Protein AF-A0A8I0B247-F1 (afdb_monomer_lite)

Structure (mmCIF, N/CA/C/O backbone):
data_AF-A0A8I0B247-F1
#
_entry.id   AF-A0A8I0B247-F1
#
loop_
_atom_site.group_PDB
_atom_site.id
_atom_site.type_symbol
_atom_site.label_atom_id
_atom_site.label_alt_id
_atom_site.label_comp_id
_atom_site.label_asym_id
_atom_site.label_entity_id
_atom_site.label_seq_id
_atom_site.pdbx_PDB_ins_code
_atom_site.Cartn_x
_atom_site.Cartn_y
_atom_site.Cartn_z
_atom_site.occupancy
_atom_site.B_iso_or_equiv
_atom_site.auth_seq_id
_atom_site.auth_comp_id
_atom_site.auth_asym_id
_atom_site.auth_atom_id
_atom_site.pdbx_PDB_model_num
ATOM 1 N N . MET A 1 1 ? 0.746 -7.278 60.062 1.00 32.84 1 MET A N 1
ATOM 2 C CA . MET A 1 1 ? 1.894 -7.506 59.166 1.00 32.84 1 MET A CA 1
ATOM 3 C C . MET A 1 1 ? 1.341 -8.094 57.880 1.00 32.84 1 MET A C 1
ATOM 5 O O . MET A 1 1 ? 0.554 -9.025 57.959 1.00 32.84 1 MET A O 1
ATOM 9 N N . HIS A 1 2 ? 1.674 -7.431 56.775 1.00 30.42 2 HIS A N 1
ATOM 10 C CA . HIS A 1 2 ? 1.495 -7.759 55.351 1.00 30.42 2 HIS A CA 1
ATOM 11 C C . HIS A 1 2 ? 2.018 -9.175 54.971 1.00 30.42 2 HIS A C 1
ATOM 13 O O . HIS A 1 2 ? 2.737 -9.753 55.787 1.00 30.42 2 HIS A O 1
ATOM 19 N N . PRO A 1 3 ? 1.850 -9.658 53.722 1.00 54.97 3 PRO A N 1
ATOM 20 C CA . PRO A 1 3 ? 0.628 -10.038 52.993 1.00 54.97 3 PRO A CA 1
ATOM 21 C C . PRO A 1 3 ? 0.910 -11.362 52.209 1.00 54.97 3 PRO A C 1
ATOM 23 O O . PRO A 1 3 ? 1.713 -12.166 52.665 1.00 54.97 3 PRO A O 1
ATOM 26 N N . ASP A 1 4 ? 0.301 -11.554 51.038 1.00 35.09 4 ASP A N 1
ATOM 27 C CA . ASP A 1 4 ? 0.745 -12.440 49.945 1.00 35.09 4 ASP A CA 1
ATOM 28 C C . ASP A 1 4 ? 0.334 -13.919 49.986 1.00 35.09 4 ASP A C 1
ATOM 30 O O . ASP A 1 4 ? 1.014 -14.802 50.503 1.00 35.09 4 ASP A O 1
ATOM 34 N N . SER A 1 5 ? -0.728 -14.210 49.240 1.00 33.69 5 SER A N 1
ATOM 35 C CA . SER A 1 5 ? -0.604 -15.234 48.206 1.00 33.69 5 SER A CA 1
ATOM 36 C C . SER A 1 5 ? -1.223 -14.676 46.933 1.00 33.69 5 SER A C 1
ATOM 38 O O . SER A 1 5 ? -2.444 -14.614 46.803 1.00 33.69 5 SER A O 1
ATOM 40 N N . GLU A 1 6 ? -0.345 -14.197 46.056 1.00 35.06 6 GLU A N 1
ATOM 41 C CA . GLU A 1 6 ? -0.638 -13.790 44.691 1.00 35.06 6 GLU A CA 1
ATOM 42 C C . GLU A 1 6 ? -1.476 -14.868 43.995 1.00 35.06 6 GLU A C 1
ATOM 44 O O . GLU A 1 6 ? -1.012 -15.990 43.764 1.00 35.06 6 GLU A O 1
ATOM 49 N N . ASP A 1 7 ? -2.703 -14.497 43.626 1.00 34.81 7 ASP A N 1
ATOM 50 C CA . ASP A 1 7 ? -3.387 -15.078 42.480 1.00 34.81 7 ASP A CA 1
ATOM 51 C C . ASP A 1 7 ? -2.501 -14.817 41.260 1.00 34.81 7 ASP A C 1
ATOM 53 O O . ASP A 1 7 ? -2.598 -13.801 40.569 1.00 34.81 7 ASP A O 1
ATOM 57 N N . THR A 1 8 ? -1.585 -15.746 41.009 1.00 34.75 8 THR A N 1
ATOM 58 C CA . THR A 1 8 ? -0.928 -15.878 39.717 1.00 34.75 8 THR A CA 1
ATOM 59 C C . THR A 1 8 ? -2.000 -16.345 38.747 1.00 34.75 8 THR A C 1
ATOM 61 O O . THR A 1 8 ? -2.195 -17.535 38.506 1.00 34.75 8 THR A O 1
ATOM 64 N N . ALA A 1 9 ? -2.751 -15.371 38.231 1.00 37.56 9 ALA A N 1
ATOM 65 C CA . ALA A 1 9 ? -3.636 -15.546 37.102 1.00 37.56 9 ALA A CA 1
ATOM 66 C C . ALA A 1 9 ? -2.811 -16.184 35.985 1.00 37.56 9 ALA A C 1
ATOM 68 O O . ALA A 1 9 ? -1.965 -15.545 35.356 1.00 37.56 9 ALA A O 1
ATOM 69 N N . VAL A 1 10 ? -3.029 -17.480 35.777 1.00 38.94 10 VAL A N 1
ATOM 70 C CA . VAL A 1 10 ? -2.572 -18.187 34.591 1.00 38.94 10 VAL A CA 1
ATOM 71 C C . VAL A 1 10 ? -3.259 -17.488 33.427 1.00 38.94 10 VAL A C 1
ATOM 73 O O . VAL A 1 10 ? -4.424 -17.750 33.137 1.00 38.94 10 VAL A O 1
ATOM 76 N N . LEU A 1 11 ? -2.571 -16.529 32.806 1.00 45.19 11 LEU A N 1
ATOM 77 C CA . LEU A 1 11 ? -3.042 -15.915 31.575 1.00 45.19 11 LEU A CA 1
ATOM 78 C C . LEU A 1 11 ? -3.225 -17.057 30.567 1.00 45.19 11 LEU A C 1
ATOM 80 O O . LEU A 1 11 ? -2.254 -17.763 30.278 1.00 45.19 11 LEU A O 1
ATOM 84 N N . PRO A 1 12 ? -4.444 -17.291 30.050 1.00 52.69 12 PRO A N 1
ATOM 85 C CA . PRO A 1 12 ? -4.663 -18.365 29.100 1.00 52.69 12 PRO A CA 1
ATOM 86 C C . PRO A 1 12 ? -3.814 -18.065 27.864 1.00 52.69 12 PRO A C 1
ATOM 88 O O . PRO A 1 12 ? -3.940 -16.989 27.280 1.00 52.69 12 PRO A O 1
ATOM 91 N N . GLU A 1 13 ? -2.950 -19.000 27.455 1.00 62.00 13 GLU A N 1
ATOM 92 C CA . GLU A 1 13 ? -2.013 -18.844 26.325 1.00 62.00 13 GLU A CA 1
ATOM 93 C C . GLU A 1 13 ? -2.694 -18.343 25.030 1.00 62.00 13 GLU A C 1
ATOM 95 O O . GLU A 1 13 ? -2.051 -17.734 24.174 1.00 62.00 13 GLU A O 1
ATOM 100 N N . GLY A 1 14 ? -4.014 -18.538 24.906 1.00 81.69 14 GLY A N 1
ATOM 101 C CA . GLY A 1 14 ? -4.851 -17.985 23.841 1.00 81.69 14 GLY A CA 1
ATOM 102 C C . GLY A 1 14 ? -5.024 -16.462 23.877 1.00 81.69 14 GLY A C 1
ATOM 103 O O . GLY A 1 14 ? -4.859 -15.830 22.837 1.00 81.69 14 GLY A O 1
ATOM 104 N N . ARG A 1 15 ? -5.279 -15.850 25.044 1.00 90.19 15 ARG A N 1
ATOM 105 C CA . ARG A 1 15 ? -5.554 -14.402 25.169 1.00 90.19 15 ARG A CA 1
ATOM 106 C C . ARG A 1 15 ? -4.348 -13.567 24.761 1.00 90.19 15 ARG A C 1
ATOM 108 O O . ARG A 1 15 ? -4.456 -12.688 23.917 1.00 90.19 15 ARG A O 1
ATOM 115 N N . ALA A 1 16 ? -3.184 -13.862 25.339 1.00 88.06 16 ALA A N 1
ATOM 116 C CA . ALA A 1 16 ? -1.962 -13.110 25.052 1.00 88.06 16 ALA A CA 1
ATOM 117 C C . ALA A 1 16 ? -1.569 -13.210 23.567 1.00 88.06 16 ALA A C 1
ATOM 119 O O . ALA A 1 16 ? -1.092 -12.246 22.964 1.00 88.06 16 ALA A O 1
ATOM 120 N N . LYS A 1 17 ? -1.799 -14.378 22.955 1.00 90.94 17 LYS A N 1
ATOM 121 C CA . LYS A 1 17 ? -1.584 -14.591 21.523 1.00 90.94 17 LYS A CA 1
ATOM 122 C C . LYS A 1 17 ? -2.585 -13.803 20.675 1.00 90.94 17 LYS A C 1
ATOM 124 O O . LYS A 1 17 ? -2.167 -13.180 19.703 1.00 90.94 17 LYS A O 1
ATOM 129 N N . GLU A 1 18 ? -3.865 -13.824 21.032 1.00 92.94 18 GLU A N 1
ATOM 130 C CA . GLU A 1 18 ? -4.933 -13.103 20.333 1.00 92.94 18 GLU A CA 1
ATOM 131 C C . GLU A 1 18 ? -4.714 -11.586 20.392 1.00 92.94 18 GLU A C 1
ATOM 133 O O . GLU A 1 18 ? -4.624 -10.953 19.342 1.00 92.94 18 GLU A O 1
ATOM 138 N N . LEU A 1 19 ? -4.471 -11.026 21.583 1.00 93.69 19 LEU A N 1
ATOM 139 C CA . LEU A 1 19 ? -4.132 -9.612 21.776 1.00 93.69 19 LEU A CA 1
ATOM 140 C C . LEU A 1 19 ? -2.916 -9.199 20.936 1.00 93.69 19 LEU A C 1
ATOM 142 O O . LEU A 1 19 ? -2.924 -8.163 20.268 1.00 93.69 19 LEU A O 1
ATOM 146 N N . LYS A 1 20 ? -1.863 -10.025 20.910 1.00 92.31 20 LYS A N 1
ATOM 147 C CA . LYS A 1 20 ? -0.681 -9.768 20.076 1.00 92.31 20 LYS A CA 1
ATOM 148 C C . LYS A 1 20 ? -1.016 -9.760 18.583 1.00 92.31 20 LYS A C 1
ATOM 150 O O . LYS A 1 20 ? -0.536 -8.884 17.864 1.00 92.31 20 LYS A O 1
ATOM 155 N N . LEU A 1 21 ? -1.807 -10.721 18.104 1.00 92.25 21 LEU A N 1
ATOM 156 C CA . LEU A 1 21 ? -2.227 -10.789 16.700 1.00 92.25 21 LEU A CA 1
ATOM 157 C C . LEU A 1 21 ? -3.113 -9.603 16.320 1.00 92.25 21 LEU A C 1
ATOM 159 O O . LEU A 1 21 ? -2.894 -9.008 15.265 1.00 92.25 21 LEU A O 1
ATOM 163 N N . PHE A 1 22 ? -4.049 -9.228 17.189 1.00 92.88 22 PHE A N 1
ATOM 164 C CA . PHE A 1 22 ? -4.880 -8.039 17.042 1.00 92.88 22 PHE A CA 1
ATOM 165 C C . PHE A 1 22 ? -4.029 -6.772 16.962 1.00 92.88 22 PHE A C 1
ATOM 167 O O . PHE A 1 22 ? -4.137 -6.019 16.001 1.00 92.88 22 PHE A O 1
ATOM 174 N N . THR A 1 23 ? -3.088 -6.598 17.891 1.00 92.56 23 THR A N 1
ATOM 175 C CA . THR A 1 23 ? -2.196 -5.429 17.940 1.00 92.56 23 THR A CA 1
ATOM 176 C C . THR A 1 23 ? -1.366 -5.305 16.662 1.00 92.56 23 THR A C 1
ATOM 178 O O . THR A 1 23 ? -1.214 -4.217 16.107 1.00 92.56 23 THR A O 1
ATOM 181 N N . VAL A 1 24 ? -0.810 -6.418 16.171 1.00 92.81 24 VAL A N 1
ATOM 182 C CA . VAL A 1 24 ? -0.043 -6.443 14.916 1.00 92.81 24 VAL A CA 1
ATOM 183 C C . VAL A 1 24 ? -0.942 -6.142 13.718 1.00 92.81 24 VAL A C 1
ATOM 185 O O . VAL A 1 24 ? -0.537 -5.371 12.849 1.00 92.81 24 VAL A O 1
ATOM 188 N N . CYS A 1 25 ? -2.143 -6.720 13.678 1.00 93.50 25 CYS A N 1
ATOM 189 C CA . CYS A 1 25 ? -3.122 -6.490 12.619 1.00 93.50 25 CYS A CA 1
ATOM 190 C C . CYS A 1 25 ? -3.539 -5.017 12.565 1.00 93.50 25 CYS A C 1
ATOM 192 O O . CYS A 1 25 ? -3.376 -4.391 11.523 1.00 93.50 25 CYS A O 1
ATOM 194 N N . LEU A 1 26 ? -3.950 -4.430 13.690 1.00 92.94 26 LEU A N 1
ATOM 195 C CA . LEU A 1 26 ? -4.377 -3.035 13.771 1.00 92.94 26 LEU A CA 1
ATOM 196 C C . LEU A 1 26 ? -3.245 -2.069 13.402 1.00 92.94 26 LEU A C 1
ATOM 198 O O . LEU A 1 26 ? -3.427 -1.186 12.568 1.00 92.94 26 LEU A O 1
ATOM 202 N N . LYS A 1 27 ? -2.027 -2.286 13.919 1.00 92.88 27 LYS A N 1
ATOM 203 C CA . LYS A 1 27 ? -0.851 -1.485 13.530 1.00 92.88 27 LYS A CA 1
ATOM 204 C C . LYS A 1 27 ? -0.546 -1.587 12.035 1.00 92.88 27 LYS A C 1
ATOM 206 O O . LYS A 1 27 ? -0.155 -0.590 11.429 1.00 92.88 27 LYS A O 1
ATOM 211 N N . LYS A 1 28 ? -0.679 -2.780 11.444 1.00 93.19 28 LYS A N 1
ATOM 212 C CA . LYS A 1 28 ? -0.485 -2.992 10.002 1.00 93.19 28 LYS A CA 1
ATOM 213 C C . LYS A 1 28 ? -1.578 -2.289 9.199 1.00 93.19 28 LYS A C 1
ATOM 215 O O . LYS A 1 28 ? -1.250 -1.626 8.222 1.00 93.19 28 LYS A O 1
ATOM 220 N N . PHE A 1 29 ? -2.831 -2.414 9.624 1.00 92.25 29 PHE A N 1
ATOM 221 C CA . PHE A 1 29 ? -3.974 -1.753 9.010 1.00 92.25 29 PHE A CA 1
ATOM 222 C C . PHE A 1 29 ? -3.781 -0.234 8.979 1.00 92.25 29 PHE A C 1
ATOM 224 O O . PHE A 1 29 ? -3.797 0.346 7.898 1.00 92.25 29 PHE A O 1
ATOM 231 N N . ILE A 1 30 ? -3.503 0.387 10.131 1.00 92.56 30 ILE A N 1
ATOM 232 C CA . ILE A 1 30 ? -3.331 1.842 10.241 1.00 92.56 30 ILE A CA 1
ATOM 233 C C . ILE A 1 30 ? -2.234 2.333 9.296 1.00 92.56 30 ILE A C 1
ATOM 235 O O . ILE A 1 30 ? -2.443 3.279 8.542 1.00 92.56 30 ILE A O 1
ATOM 239 N N . ARG A 1 31 ? -1.086 1.641 9.271 1.00 92.00 31 ARG A N 1
ATOM 240 C CA . ARG A 1 31 ? 0.010 1.952 8.342 1.00 92.00 31 ARG A CA 1
ATOM 241 C C . ARG A 1 31 ? -0.433 1.879 6.890 1.00 92.00 31 ARG A C 1
ATOM 243 O O . ARG A 1 31 ? -0.185 2.807 6.133 1.00 92.00 31 ARG A O 1
ATOM 250 N N . LYS A 1 32 ? -1.096 0.784 6.515 1.00 90.75 32 LYS A N 1
ATOM 251 C CA . LYS A 1 32 ? -1.543 0.551 5.143 1.00 90.75 32 LYS A CA 1
ATOM 252 C C . LYS A 1 32 ? -2.564 1.579 4.688 1.00 90.75 32 LYS A C 1
ATOM 254 O O . LYS A 1 32 ? -2.417 2.106 3.596 1.00 90.75 32 LYS A O 1
ATOM 259 N N . VAL A 1 33 ? -3.558 1.894 5.511 1.00 89.00 33 VAL A N 1
ATOM 260 C CA . VAL A 1 33 ? -4.539 2.926 5.170 1.00 89.00 33 VAL A CA 1
ATOM 261 C C . VAL A 1 33 ? -3.893 4.293 5.082 1.00 89.00 33 VAL A C 1
ATOM 263 O O . VAL A 1 33 ? -4.140 5.002 4.114 1.00 89.00 33 VAL A O 1
ATOM 266 N N . PHE A 1 34 ? -3.025 4.650 6.024 1.00 89.12 34 PHE A N 1
ATOM 267 C CA . PHE A 1 34 ? -2.339 5.932 5.965 1.00 89.12 34 PHE A CA 1
ATOM 268 C C . PHE A 1 34 ? -1.494 6.065 4.686 1.00 89.12 34 PHE A C 1
ATOM 270 O O . PHE A 1 34 ? -1.639 7.028 3.932 1.00 89.12 34 PHE A O 1
ATOM 277 N N . GLU A 1 35 ? -0.661 5.068 4.380 1.00 86.38 35 GLU A N 1
ATOM 278 C CA . GLU A 1 35 ? 0.161 5.059 3.164 1.00 86.38 35 GLU A CA 1
ATOM 279 C C . GLU A 1 35 ? -0.701 5.052 1.896 1.00 86.38 35 GLU A C 1
ATOM 281 O O . GLU A 1 35 ? -0.422 5.794 0.959 1.00 86.38 35 GLU A O 1
ATOM 286 N N . HIS A 1 36 ? -1.765 4.250 1.858 1.00 82.81 36 HIS A N 1
ATOM 287 C CA . HIS A 1 36 ? -2.575 4.071 0.657 1.00 82.81 36 HIS A CA 1
ATOM 288 C C . HIS A 1 36 ? -3.579 5.202 0.416 1.00 82.81 36 HIS A C 1
ATOM 290 O O . HIS A 1 36 ? -3.863 5.512 -0.738 1.00 82.81 36 HIS A O 1
ATOM 296 N N . MET A 1 37 ? -4.132 5.817 1.462 1.00 78.19 37 MET A N 1
ATOM 297 C CA . MET A 1 37 ? -5.193 6.823 1.343 1.00 78.19 37 MET A CA 1
ATOM 298 C C . MET A 1 37 ? -4.708 8.248 1.553 1.00 78.19 37 MET A C 1
ATOM 300 O O . MET A 1 37 ? -5.250 9.149 0.922 1.00 78.19 37 MET A O 1
ATOM 304 N N . VAL A 1 38 ? -3.708 8.471 2.404 1.00 79.94 38 VAL A N 1
ATOM 305 C CA . VAL A 1 38 ? -3.203 9.821 2.676 1.00 79.94 38 VAL A CA 1
ATOM 306 C C . VAL A 1 38 ? -1.989 10.109 1.805 1.00 79.94 38 VAL A C 1
ATOM 308 O O . VAL A 1 38 ? -2.025 11.012 0.969 1.00 79.94 38 VAL A O 1
ATOM 311 N N . ALA A 1 39 ? -0.929 9.306 1.925 1.00 70.44 39 ALA A N 1
ATOM 312 C CA . ALA A 1 39 ? 0.340 9.582 1.245 1.00 70.44 39 ALA A CA 1
ATOM 313 C C . ALA A 1 39 ? 0.233 9.568 -0.292 1.00 70.44 39 ALA A C 1
ATOM 315 O O . ALA A 1 39 ? 1.037 10.198 -0.985 1.00 70.44 39 ALA A O 1
ATOM 316 N N . THR A 1 40 ? -0.751 8.867 -0.857 1.00 72.25 40 THR A N 1
ATOM 317 C CA . THR A 1 40 ? -0.999 8.849 -2.309 1.00 72.25 40 THR A CA 1
ATOM 318 C C . THR A 1 40 ? -1.839 10.025 -2.802 1.00 72.25 40 THR A C 1
ATOM 320 O O . THR A 1 40 ? -1.695 10.398 -3.965 1.00 72.25 40 THR A O 1
ATOM 323 N N . ARG A 1 41 ? -2.709 10.596 -1.958 1.00 76.62 41 ARG A N 1
ATOM 324 C CA . ARG A 1 41 ? -3.706 11.600 -2.363 1.00 76.62 41 ARG A CA 1
ATOM 325 C C . ARG A 1 41 ? -3.242 13.035 -2.165 1.00 76.62 41 ARG A C 1
ATOM 327 O O . ARG A 1 41 ? -3.696 13.903 -2.902 1.00 76.62 41 ARG A O 1
ATOM 334 N N . PHE A 1 42 ? -2.350 13.265 -1.208 1.00 81.25 42 PHE A N 1
ATOM 335 C CA . PHE A 1 42 ? -1.887 14.600 -0.842 1.00 81.25 42 PHE A CA 1
ATOM 336 C C . PHE A 1 42 ? -0.425 14.805 -1.231 1.00 81.25 42 PHE A C 1
ATOM 338 O O . PHE A 1 42 ? 0.418 13.921 -1.041 1.00 81.25 42 PHE A O 1
ATOM 345 N N . ALA A 1 43 ? -0.119 15.980 -1.780 1.00 82.69 43 ALA A N 1
ATOM 346 C CA . ALA A 1 43 ? 1.242 16.379 -2.113 1.00 82.69 43 ALA A CA 1
ATOM 347 C C . ALA A 1 43 ? 2.004 16.872 -0.876 1.00 82.69 43 ALA A C 1
ATOM 349 O O . ALA A 1 43 ? 3.222 16.698 -0.813 1.00 82.69 43 ALA A O 1
ATOM 350 N N . SER A 1 44 ? 1.296 17.433 0.108 1.00 85.12 44 SER A N 1
ATOM 351 C CA . SER A 1 44 ? 1.864 17.849 1.390 1.00 85.12 44 SER A CA 1
ATOM 352 C C . SER A 1 44 ? 0.898 17.651 2.559 1.00 85.12 44 SER A C 1
ATOM 354 O O . SER A 1 44 ? -0.314 17.536 2.379 1.00 85.12 44 SER A O 1
ATOM 356 N N . TRP A 1 45 ? 1.434 17.629 3.777 1.00 82.06 45 TRP A N 1
ATOM 357 C CA . TRP A 1 45 ? 0.639 17.613 5.007 1.00 82.06 45 TRP A CA 1
ATOM 358 C C . TRP A 1 45 ? -0.284 18.827 5.153 1.00 82.06 45 TRP A C 1
ATOM 360 O O . TRP A 1 45 ? -1.404 18.695 5.641 1.00 82.06 45 TRP A O 1
ATOM 370 N N . GLN A 1 46 ? 0.156 19.994 4.682 1.00 80.75 46 GLN A N 1
ATOM 371 C CA . GLN A 1 46 ? -0.627 21.228 4.687 1.00 80.75 46 GLN A CA 1
ATOM 372 C C . GLN A 1 46 ? -1.926 21.109 3.869 1.00 80.75 46 GLN A C 1
ATOM 374 O O . GLN A 1 46 ? -2.941 21.697 4.238 1.00 80.75 46 GLN A O 1
ATOM 379 N N . GLU A 1 47 ? -1.928 20.330 2.780 1.00 79.31 47 GLU A N 1
ATOM 380 C CA . GLU A 1 47 ? -3.139 20.082 1.981 1.00 79.31 47 GLU A CA 1
ATOM 381 C C . GLU A 1 47 ? -4.186 19.244 2.721 1.00 79.31 47 GLU A C 1
ATOM 383 O O . GLU A 1 47 ? -5.369 19.324 2.396 1.00 79.31 47 GLU A O 1
ATOM 388 N N . MET A 1 48 ? -3.779 18.471 3.731 1.00 75.06 48 MET A N 1
ATOM 389 C CA . MET A 1 48 ? -4.690 17.635 4.515 1.00 75.06 48 MET A CA 1
ATOM 390 C C . MET A 1 48 ? -5.576 18.451 5.479 1.00 75.06 48 MET A C 1
ATOM 392 O O . MET A 1 48 ? -6.385 17.876 6.196 1.00 75.06 48 MET A O 1
ATOM 396 N N . ALA A 1 49 ? -5.469 19.788 5.471 1.00 61.03 49 ALA A N 1
ATOM 397 C CA . ALA A 1 49 ? -6.304 20.712 6.243 1.00 61.03 49 ALA A CA 1
ATOM 398 C C . ALA A 1 49 ? -6.400 20.362 7.742 1.00 61.03 49 ALA A C 1
ATOM 400 O O . ALA A 1 49 ? -7.449 20.543 8.362 1.00 61.03 49 ALA A O 1
ATOM 401 N N . ILE A 1 50 ? -5.296 19.888 8.338 1.00 61.78 50 ILE A N 1
ATOM 402 C CA . ILE A 1 50 ? -5.180 19.804 9.797 1.00 61.78 50 ILE A CA 1
ATOM 403 C C . ILE A 1 50 ? -5.090 21.247 10.312 1.00 61.78 50 ILE A C 1
ATOM 405 O O . ILE A 1 50 ? -4.018 21.846 10.344 1.00 61.78 50 ILE A O 1
ATOM 409 N N . HIS A 1 51 ? -6.232 21.869 10.600 1.00 53.88 51 HIS A N 1
ATOM 410 C CA . HIS A 1 51 ? -6.266 23.228 11.128 1.00 53.88 51 HIS A CA 1
ATOM 411 C C . HIS A 1 51 ? -5.783 23.227 12.586 1.00 53.88 51 HIS A C 1
ATOM 413 O O . HIS A 1 51 ? -6.394 22.593 13.442 1.00 53.88 51 HIS A O 1
ATOM 419 N N . GLU A 1 52 ? -4.710 23.974 12.858 1.00 50.12 52 GLU A N 1
ATOM 420 C CA . GLU A 1 52 ? -3.990 24.051 14.144 1.00 50.12 52 GLU A CA 1
ATOM 421 C C . GLU A 1 52 ? -4.817 24.550 15.347 1.00 50.12 52 GLU A C 1
ATOM 423 O O . GLU A 1 52 ? -4.303 24.559 16.459 1.00 50.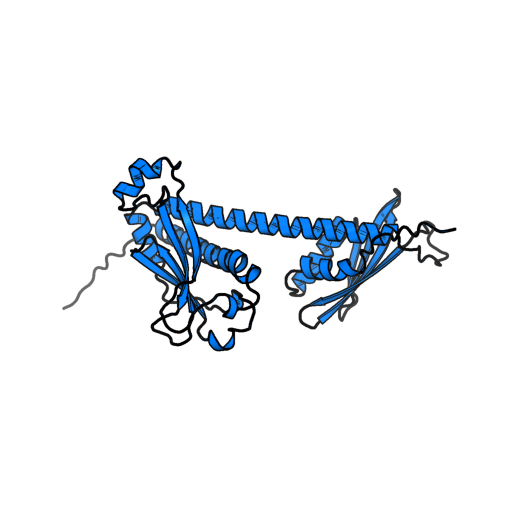12 52 GLU A O 1
ATOM 428 N N . GLN A 1 53 ? -6.071 24.993 15.174 1.00 44.53 53 GLN A N 1
ATOM 429 C CA . GLN A 1 53 ? -6.748 25.798 16.206 1.00 44.53 53 GLN A CA 1
ATOM 430 C C . GLN A 1 53 ? -7.993 25.194 16.869 1.00 44.53 53 GLN A C 1
ATOM 432 O O . GLN A 1 53 ? -8.379 25.715 17.909 1.00 44.53 53 GLN A O 1
ATOM 437 N N . ASP A 1 54 ? -8.574 24.092 16.376 1.00 46.94 54 ASP A N 1
ATOM 438 C CA . ASP A 1 54 ? -9.897 23.640 16.867 1.00 46.94 54 ASP A CA 1
ATOM 439 C C . ASP A 1 54 ? -10.005 22.140 17.221 1.00 46.94 54 ASP A C 1
ATOM 441 O O . ASP A 1 54 ? -11.107 21.607 17.319 1.00 46.94 54 ASP A O 1
ATOM 445 N N . GLY A 1 55 ? -8.890 21.425 17.423 1.00 53.56 55 GLY A N 1
ATOM 446 C CA . GLY A 1 55 ? -8.945 19.989 17.764 1.00 53.56 55 GLY A CA 1
ATOM 447 C C . GLY A 1 55 ? -9.550 19.125 16.647 1.00 53.56 55 GLY A C 1
ATOM 448 O O . GLY A 1 55 ? -10.209 18.122 16.909 1.00 53.56 55 GLY A O 1
ATOM 449 N N . MET A 1 56 ? -9.370 19.547 15.392 1.00 59.78 56 MET A N 1
ATOM 450 C CA . MET A 1 56 ? -10.024 18.937 14.236 1.00 59.78 56 MET A CA 1
ATOM 451 C C . MET A 1 56 ? -9.431 17.568 13.892 1.00 59.78 56 MET A C 1
ATOM 453 O O . MET A 1 56 ? -8.216 17.369 13.870 1.00 59.78 56 MET A O 1
ATOM 457 N N . VAL A 1 57 ? -10.334 16.647 13.571 1.00 67.19 57 VAL A N 1
ATOM 458 C CA . VAL A 1 57 ? -10.076 15.251 13.220 1.00 67.19 57 VAL A CA 1
ATOM 459 C C . VAL A 1 57 ? -10.274 15.104 11.709 1.00 67.19 57 VAL A C 1
ATOM 461 O O . VAL A 1 57 ? -11.352 15.409 11.198 1.00 67.19 57 VAL A O 1
ATOM 464 N N . TYR A 1 58 ? -9.245 14.672 10.973 1.00 75.19 58 TYR A N 1
ATOM 465 C CA . TYR A 1 58 ? -9.373 14.342 9.550 1.00 75.19 58 TYR A CA 1
ATOM 466 C C . TYR A 1 58 ? -9.662 12.843 9.396 1.00 75.19 58 TYR A C 1
ATOM 468 O O . TYR A 1 58 ? -8.738 12.043 9.584 1.00 75.19 58 TYR A O 1
ATOM 476 N N . PRO A 1 59 ? -10.899 12.438 9.046 1.00 78.00 59 PRO A N 1
ATOM 477 C CA . PRO A 1 59 ? -11.230 11.032 8.877 1.00 78.00 59 PRO A CA 1
ATOM 478 C C . PRO A 1 59 ? -10.534 10.482 7.636 1.00 78.00 59 PRO A C 1
ATOM 480 O O . PRO A 1 59 ? -10.726 10.957 6.514 1.00 78.00 59 PRO A O 1
ATOM 483 N N . ILE A 1 60 ? -9.716 9.456 7.841 1.00 82.19 60 ILE A N 1
ATOM 484 C CA . ILE A 1 60 ? -9.003 8.765 6.768 1.00 82.19 60 ILE A CA 1
ATOM 485 C C . ILE A 1 60 ? -9.808 7.552 6.318 1.00 82.19 60 ILE A C 1
ATOM 487 O O . ILE A 1 60 ? -9.863 7.262 5.124 1.00 82.19 60 ILE A O 1
ATOM 491 N N . TYR A 1 61 ? -10.420 6.826 7.255 1.00 83.81 61 TYR A N 1
ATOM 492 C CA . TYR A 1 61 ? -11.137 5.593 6.957 1.00 83.81 61 TYR A CA 1
ATOM 493 C C . TYR A 1 61 ? -12.231 5.306 7.978 1.00 83.81 61 TYR A C 1
ATOM 495 O O . TYR A 1 61 ? -11.974 5.350 9.176 1.00 83.81 61 TYR A O 1
ATOM 503 N N . ASN A 1 62 ? -13.406 4.913 7.486 1.00 82.50 62 ASN A N 1
ATOM 504 C CA . ASN A 1 62 ? -14.545 4.525 8.311 1.00 82.50 62 ASN A CA 1
ATOM 505 C C . ASN A 1 62 ? -14.834 3.037 8.128 1.00 82.50 62 ASN A C 1
ATOM 507 O O . ASN A 1 62 ? -14.946 2.544 7.002 1.00 82.50 62 ASN A O 1
ATOM 511 N N . TYR A 1 63 ? -15.008 2.335 9.240 1.00 79.44 63 TYR A N 1
ATOM 512 C CA . TYR A 1 63 ? -15.513 0.973 9.271 1.00 79.44 63 TYR A CA 1
ATOM 513 C C . TYR A 1 63 ? -17.018 1.004 9.333 1.00 79.44 63 TYR A C 1
ATOM 515 O O . TYR A 1 63 ? -17.596 1.253 10.386 1.00 79.44 63 TYR A O 1
ATOM 523 N N . VAL A 1 64 ? -17.634 0.746 8.189 1.00 77.00 64 VAL A N 1
ATOM 524 C CA . VAL A 1 64 ? -19.079 0.788 8.063 1.00 77.00 64 VAL A CA 1
ATOM 525 C C . VAL A 1 64 ? -19.607 -0.592 7.718 1.00 77.00 64 VAL A C 1
ATOM 527 O O . VAL A 1 64 ? -19.136 -1.225 6.772 1.00 77.00 64 VAL A O 1
ATOM 530 N N . LEU A 1 65 ? -20.591 -1.046 8.484 1.00 72.81 65 LEU A N 1
ATOM 531 C CA . LEU A 1 65 ? -21.353 -2.247 8.174 1.00 72.81 65 LEU A CA 1
ATOM 532 C C . LEU A 1 65 ? -22.549 -1.865 7.304 1.00 72.81 65 LEU A C 1
ATOM 534 O O . LEU A 1 65 ? -23.262 -0.902 7.600 1.00 72.81 65 LEU A O 1
ATOM 538 N N . ASP A 1 66 ? -22.721 -2.602 6.208 1.00 68.12 66 ASP A N 1
ATOM 539 C CA . ASP A 1 66 ? -23.814 -2.385 5.264 1.00 68.12 66 ASP A CA 1
ATOM 540 C C . ASP A 1 66 ? -25.142 -2.858 5.870 1.00 68.12 66 ASP A C 1
ATOM 542 O O . ASP A 1 66 ? -25.187 -3.797 6.670 1.00 68.12 66 ASP A O 1
ATOM 546 N N . ARG A 1 67 ? -26.238 -2.230 5.451 1.00 69.38 67 ARG A N 1
ATOM 547 C CA . ARG A 1 67 ? -27.601 -2.561 5.864 1.00 69.38 67 ARG A CA 1
ATOM 548 C C . ARG A 1 67 ? -27.947 -4.024 5.611 1.00 69.38 67 ARG A C 1
ATOM 550 O O . ARG A 1 67 ? -28.716 -4.607 6.367 1.00 69.38 67 ARG A O 1
ATOM 557 N N . ASP A 1 68 ? -27.406 -4.584 4.534 1.00 76.88 68 ASP A N 1
ATOM 558 C CA . ASP A 1 68 ? -27.679 -5.958 4.117 1.00 76.88 68 ASP A CA 1
ATOM 559 C C . ASP A 1 68 ? -26.979 -7.002 5.009 1.00 76.88 68 ASP A C 1
ATOM 561 O O . ASP A 1 68 ? -27.207 -8.204 4.841 1.00 76.88 68 ASP A O 1
ATOM 565 N N . ASP A 1 69 ? -26.139 -6.579 5.963 1.00 74.31 69 ASP A N 1
ATOM 566 C CA . ASP A 1 69 ? -25.572 -7.482 6.958 1.00 74.31 69 ASP A CA 1
ATOM 567 C C . ASP A 1 69 ? -26.673 -7.967 7.923 1.00 74.31 69 ASP A C 1
ATOM 569 O O . ASP A 1 69 ? -27.276 -7.155 8.630 1.00 74.31 69 ASP A O 1
ATOM 573 N N . PRO A 1 70 ? -26.931 -9.286 8.023 1.00 73.75 70 PRO A N 1
ATOM 574 C CA . PRO A 1 70 ? -27.983 -9.820 8.888 1.00 73.75 70 PRO A CA 1
ATOM 575 C C . PRO A 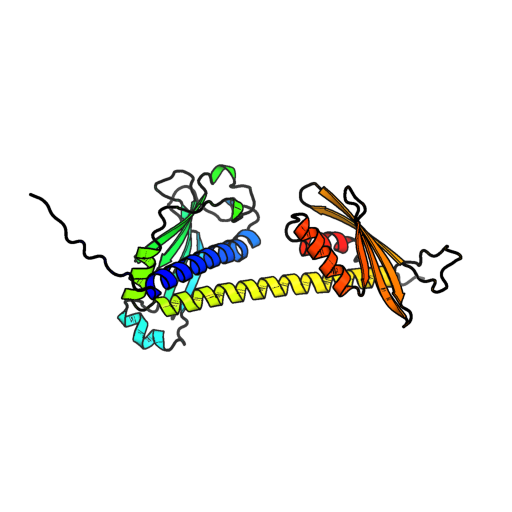1 70 ? -27.838 -9.429 10.366 1.00 73.75 70 PRO A C 1
ATOM 577 O O . PRO A 1 70 ? -28.814 -9.468 11.111 1.00 73.75 70 PRO A O 1
ATOM 580 N N . ARG A 1 71 ? -26.629 -9.060 10.808 1.00 76.75 71 ARG A N 1
ATOM 581 C CA . ARG A 1 71 ? -26.341 -8.635 12.184 1.00 76.75 71 ARG A CA 1
ATOM 582 C C . ARG A 1 71 ? -26.806 -7.202 12.470 1.00 76.75 71 ARG A C 1
ATOM 584 O O . ARG A 1 71 ? -27.036 -6.879 13.635 1.00 76.75 71 ARG A O 1
ATOM 591 N N . CYS A 1 72 ? -27.006 -6.367 11.446 1.00 73.12 72 CYS A N 1
ATOM 592 C CA . CYS A 1 72 ? -27.484 -4.982 11.576 1.00 73.12 72 CYS A CA 1
ATOM 593 C C . CYS A 1 72 ? -28.891 -4.867 12.163 1.00 73.12 72 CYS A C 1
ATOM 595 O O . CYS A 1 72 ? -29.184 -3.878 12.826 1.00 73.12 72 CYS A O 1
ATOM 597 N N . GLU A 1 73 ? -29.747 -5.873 11.981 1.00 71.44 73 GLU A N 1
ATOM 598 C CA . GLU A 1 73 ? -31.121 -5.831 12.499 1.00 71.44 73 GLU A CA 1
ATOM 599 C C . GLU A 1 73 ? -31.287 -6.506 13.868 1.00 71.44 73 GLU A C 1
ATOM 601 O O . GLU A 1 73 ? -32.256 -6.217 14.568 1.00 71.44 73 GLU A O 1
ATOM 606 N N . SER A 1 74 ? -30.374 -7.401 14.265 1.00 74.44 74 SER A N 1
ATOM 607 C CA . SER A 1 74 ? -30.565 -8.244 15.456 1.00 74.44 74 SER A CA 1
ATOM 608 C C . SER A 1 74 ? -29.443 -8.202 16.486 1.00 74.44 74 SER A C 1
ATOM 610 O O . SER A 1 74 ? -29.681 -8.575 17.624 1.00 74.44 74 SER A O 1
ATOM 612 N N . PHE A 1 75 ? -28.222 -7.833 16.100 1.00 78.81 75 PHE A N 1
ATOM 613 C CA . PHE A 1 75 ? -27.047 -7.936 16.966 1.00 78.81 75 PHE A CA 1
ATOM 614 C C . PHE A 1 75 ? -26.550 -6.551 17.379 1.00 78.81 75 PHE A C 1
ATOM 616 O O . PHE A 1 75 ? -26.563 -6.217 18.558 1.00 78.81 75 PHE A O 1
ATOM 623 N N . TYR A 1 76 ? -26.192 -5.700 16.419 1.00 77.25 76 TYR A N 1
ATOM 624 C CA . TYR A 1 76 ? -25.610 -4.389 16.717 1.00 77.25 76 TYR A CA 1
ATOM 625 C C . TYR A 1 76 ? -26.539 -3.447 17.521 1.00 77.25 76 TYR A C 1
ATOM 627 O O . TYR A 1 76 ? -26.048 -2.846 18.480 1.00 77.25 76 TYR A O 1
ATOM 635 N N . PRO A 1 77 ? -27.869 -3.397 17.290 1.00 75.56 77 PRO A N 1
ATOM 636 C CA . PRO A 1 77 ? -28.766 -2.602 18.135 1.00 75.56 77 PRO A CA 1
ATOM 637 C C . PRO A 1 77 ? -28.770 -3.024 19.615 1.00 75.56 77 PRO A C 1
ATOM 639 O O . PRO A 1 77 ? -28.885 -2.180 20.501 1.00 75.56 77 PRO A O 1
ATOM 642 N N . GLU A 1 78 ? -28.592 -4.318 19.916 1.00 75.00 78 GLU A N 1
ATOM 643 C CA . GLU A 1 78 ? -28.486 -4.808 21.304 1.00 75.00 78 GLU A CA 1
ATOM 644 C C . GLU A 1 78 ? -27.186 -4.347 21.987 1.00 75.00 78 GLU A C 1
ATOM 646 O O . GLU A 1 78 ? -27.105 -4.302 23.216 1.00 75.00 78 GLU A O 1
ATOM 651 N N . HIS A 1 79 ? -26.193 -3.946 21.190 1.00 71.50 79 HIS A N 1
ATOM 652 C CA . HIS A 1 79 ? -24.918 -3.383 21.623 1.00 71.50 79 HIS A CA 1
ATOM 653 C C . HIS A 1 79 ? -24.891 -1.846 21.572 1.00 71.50 79 HIS A C 1
ATOM 655 O O . HIS A 1 79 ? -23.826 -1.249 21.715 1.00 71.50 79 HIS A O 1
ATOM 661 N N . GLY A 1 80 ? -26.053 -1.202 21.404 1.00 69.56 80 GLY A N 1
ATOM 662 C CA . GLY A 1 80 ? -26.185 0.256 21.380 1.00 69.56 80 GLY A CA 1
ATOM 663 C C . GLY A 1 80 ? -25.650 0.908 20.106 1.00 69.56 80 GLY A C 1
ATOM 664 O O . GLY A 1 80 ? -25.467 2.121 20.102 1.00 69.56 80 GLY A O 1
ATOM 665 N N . LEU A 1 81 ? -25.387 0.114 19.063 1.00 74.81 81 LEU A N 1
ATOM 666 C CA . LEU A 1 81 ? -24.977 0.550 17.731 1.00 74.81 81 LEU A CA 1
ATOM 667 C C . LEU A 1 81 ? -26.225 0.783 16.874 1.00 74.81 81 LEU A C 1
ATOM 669 O O . LEU A 1 81 ? -26.846 -0.174 16.401 1.00 74.81 81 LEU A O 1
ATOM 673 N N . ASP A 1 82 ? -26.593 2.049 16.690 1.00 69.06 82 ASP A N 1
ATOM 674 C CA . ASP A 1 82 ? -27.758 2.424 15.892 1.00 69.06 82 ASP A CA 1
ATOM 675 C C . ASP A 1 82 ? -27.410 2.536 14.401 1.00 69.06 82 ASP A C 1
ATOM 677 O O . ASP A 1 82 ? -26.320 2.951 14.005 1.00 69.06 82 ASP A O 1
ATOM 681 N N . LEU A 1 83 ? -28.376 2.175 13.553 1.00 70.00 83 LEU A N 1
ATOM 682 C CA . LEU A 1 83 ? -28.295 2.392 12.111 1.00 70.00 83 LEU A CA 1
ATOM 683 C C . LEU A 1 83 ? -28.505 3.878 11.802 1.00 70.00 83 LEU A C 1
ATOM 685 O O . LEU A 1 83 ? -29.641 4.358 11.836 1.00 70.00 83 LEU A O 1
ATOM 689 N N . ASP A 1 84 ? -27.445 4.580 11.409 1.00 70.00 84 ASP A N 1
ATOM 690 C CA . ASP A 1 84 ? -27.549 5.914 10.819 1.00 70.00 84 ASP A CA 1
ATOM 691 C C . ASP A 1 84 ? -27.489 5.815 9.292 1.00 70.00 84 ASP A C 1
ATOM 693 O O . ASP A 1 84 ? -26.576 5.230 8.715 1.00 70.00 84 ASP A O 1
ATOM 697 N N . ASN A 1 85 ? -28.506 6.340 8.607 1.00 69.00 85 ASN A N 1
ATOM 698 C CA . ASN A 1 85 ? -28.646 6.270 7.145 1.00 69.00 85 ASN A CA 1
ATOM 699 C C . ASN A 1 85 ? -28.491 4.854 6.540 1.00 69.00 85 ASN A C 1
ATOM 701 O O . ASN A 1 85 ? -28.116 4.702 5.378 1.00 69.00 85 ASN A O 1
ATOM 705 N N . GLY A 1 86 ? -28.835 3.812 7.307 1.00 69.62 86 GLY A N 1
ATOM 706 C CA . GLY A 1 86 ? -28.697 2.413 6.886 1.00 69.62 86 GLY A CA 1
ATOM 707 C C . GLY A 1 86 ? -27.278 1.860 7.025 1.00 69.62 86 GLY A C 1
ATOM 708 O O . GLY A 1 86 ? -26.952 0.866 6.390 1.00 69.62 86 GLY A O 1
ATOM 709 N N . GLN A 1 87 ? -26.437 2.500 7.826 1.00 74.31 87 GLN A N 1
ATOM 710 C CA . GLN A 1 87 ? -25.048 2.142 8.050 1.00 74.31 87 GLN A CA 1
ATOM 711 C C . GLN A 1 87 ? -24.748 2.152 9.549 1.00 74.31 87 GLN A C 1
ATOM 713 O O . GLN A 1 87 ? -25.325 2.937 10.297 1.00 74.31 87 GLN A O 1
ATOM 718 N N . ILE A 1 88 ? -23.845 1.278 9.990 1.00 75.94 88 ILE A N 1
ATOM 719 C CA . ILE A 1 88 ? -23.322 1.301 11.362 1.00 75.94 88 ILE A CA 1
ATOM 720 C C . ILE A 1 88 ? -21.839 1.629 11.292 1.00 75.94 88 ILE A C 1
ATOM 722 O O . ILE A 1 88 ? -21.074 0.860 10.706 1.00 75.94 88 ILE A O 1
ATOM 726 N N . LEU A 1 89 ? -21.437 2.758 11.881 1.00 78.88 89 LEU A N 1
ATOM 727 C CA . LEU A 1 89 ? -20.030 3.105 12.060 1.00 78.88 89 LEU A CA 1
ATOM 728 C C . LEU A 1 89 ? -19.473 2.302 13.236 1.00 78.88 89 LEU A C 1
ATOM 730 O O . LEU A 1 89 ? -19.750 2.600 14.389 1.00 78.88 89 LEU A O 1
ATOM 734 N N . LEU A 1 90 ? -18.687 1.274 12.944 1.00 79.69 90 LEU A N 1
ATOM 735 C CA . LEU A 1 90 ? -18.062 0.441 13.965 1.00 79.69 90 LEU A CA 1
ATOM 736 C C . LEU A 1 90 ? -16.807 1.109 14.542 1.00 79.69 90 LEU A C 1
ATOM 738 O O . LEU A 1 90 ? -16.549 1.029 15.739 1.00 79.69 90 LEU A O 1
ATOM 742 N N . ALA A 1 91 ? -16.014 1.746 13.685 1.00 83.44 91 ALA A N 1
ATOM 743 C CA . ALA A 1 91 ? -14.765 2.399 14.053 1.00 83.44 91 ALA A CA 1
ATOM 744 C C . ALA A 1 91 ? -14.348 3.426 12.995 1.00 83.44 91 ALA A C 1
ATOM 746 O O . ALA A 1 91 ? -14.718 3.297 11.825 1.00 83.44 91 ALA A O 1
ATOM 747 N N . ASP A 1 92 ? -13.507 4.381 13.366 1.00 87.44 92 ASP A N 1
ATOM 748 C CA . ASP A 1 92 ? -12.836 5.281 12.434 1.00 87.44 92 ASP A CA 1
ATOM 749 C C . ASP A 1 92 ? -11.330 5.351 12.695 1.00 87.44 92 ASP A C 1
ATOM 751 O O . ASP A 1 92 ? -10.829 5.092 13.790 1.00 87.44 92 ASP A O 1
ATOM 755 N N . LEU A 1 93 ? -10.593 5.636 11.628 1.00 87.75 93 LEU A N 1
ATOM 756 C CA . LEU A 1 93 ? -9.186 5.984 11.675 1.00 87.75 93 LEU A CA 1
ATOM 757 C C . LEU A 1 93 ? -9.038 7.403 11.158 1.00 87.75 93 LEU A C 1
ATOM 759 O O . LEU A 1 93 ? -9.388 7.692 10.009 1.00 87.75 93 LEU A O 1
ATOM 763 N N . SER A 1 94 ? -8.427 8.239 11.978 1.00 87.38 94 SER A N 1
ATOM 764 C CA . SER A 1 94 ? -8.326 9.661 11.734 1.00 87.38 94 SER A CA 1
ATOM 765 C C . SER A 1 94 ? -6.924 10.193 12.016 1.00 87.38 94 SER A C 1
ATOM 767 O O . SER A 1 94 ? -6.144 9.588 12.754 1.00 87.38 94 SER A O 1
ATOM 769 N N . VAL A 1 95 ? -6.582 11.326 11.402 1.00 85.50 95 VAL A N 1
ATOM 770 C CA . VAL A 1 95 ? -5.444 12.142 11.847 1.00 85.50 95 VAL A CA 1
ATOM 771 C C . VAL A 1 95 ? -5.982 13.208 12.785 1.00 85.50 95 VAL A C 1
ATOM 773 O O . VAL A 1 95 ? -6.840 13.991 12.376 1.00 85.50 95 VAL A O 1
ATOM 776 N N . SER A 1 96 ? -5.492 13.239 14.018 1.00 82.38 96 SER A N 1
ATOM 777 C CA . SER A 1 96 ? -5.938 14.184 15.043 1.00 82.38 96 SER A CA 1
ATOM 778 C C . SER A 1 96 ? -4.763 14.937 15.659 1.00 82.38 96 SER A C 1
ATOM 780 O O . SER A 1 96 ? -3.636 14.441 15.709 1.00 82.38 96 SER A O 1
ATOM 782 N N . ALA A 1 97 ? -5.019 16.168 16.099 1.00 77.62 97 ALA A N 1
ATOM 783 C CA . ALA A 1 97 ? -4.075 16.911 16.925 1.00 77.62 97 ALA A CA 1
ATOM 784 C C . ALA A 1 97 ? -4.052 16.319 18.341 1.00 77.62 97 ALA A C 1
ATOM 786 O O . ALA A 1 97 ? -5.104 16.008 18.902 1.00 77.62 97 ALA A O 1
ATOM 787 N N . ILE A 1 98 ? -2.866 16.183 18.931 1.00 76.62 98 ILE A N 1
ATOM 788 C CA . ILE A 1 98 ? -2.725 15.674 20.299 1.00 76.62 98 ILE A CA 1
ATOM 789 C C . ILE A 1 98 ? -2.804 16.860 21.257 1.00 76.62 98 ILE A C 1
ATOM 791 O O . ILE A 1 98 ? -1.911 17.698 21.293 1.00 76.62 98 ILE A O 1
ATOM 795 N N . LEU A 1 99 ? -3.889 16.940 22.031 1.00 67.06 99 LEU A N 1
ATOM 796 C CA . LEU A 1 99 ? -4.187 18.103 22.882 1.00 67.06 99 LEU A CA 1
ATOM 797 C C . LEU A 1 99 ? -3.121 18.374 23.956 1.00 67.06 99 LEU A C 1
ATOM 799 O O . LEU A 1 99 ? -2.888 19.531 24.300 1.00 67.06 99 LEU A O 1
ATOM 803 N N . ASP A 1 100 ? -2.479 17.323 24.467 1.00 67.31 100 ASP A N 1
ATOM 804 C CA . ASP A 1 100 ? -1.482 17.420 25.540 1.00 67.31 100 ASP A CA 1
ATOM 805 C C . ASP A 1 100 ? -0.058 17.728 25.028 1.00 67.31 100 ASP A C 1
ATOM 807 O O . ASP A 1 100 ? 0.828 18.042 25.826 1.00 67.31 100 ASP A O 1
ATOM 811 N N . GLU A 1 101 ? 0.175 17.667 23.710 1.00 68.38 101 GLU A N 1
ATOM 812 C CA . GLU A 1 101 ? 1.480 17.879 23.069 1.00 68.38 101 GLU A CA 1
ATOM 813 C C . GLU A 1 101 ? 1.356 18.910 21.929 1.00 68.38 101 GLU A C 1
ATOM 815 O O . GLU A 1 101 ? 0.944 18.599 20.812 1.00 68.38 101 GLU A O 1
ATOM 820 N N . GLU A 1 102 ? 1.721 20.166 22.214 1.00 70.50 102 GLU A N 1
ATOM 821 C CA . GLU A 1 102 ? 1.626 21.279 21.257 1.00 70.50 102 GLU A CA 1
ATOM 822 C C . GLU A 1 102 ? 2.409 20.981 19.964 1.00 70.50 102 GLU A C 1
ATOM 824 O O . GLU A 1 102 ? 3.607 20.697 19.996 1.00 70.50 102 GLU A O 1
ATOM 829 N N . GLY A 1 103 ? 1.719 21.039 18.820 1.00 75.19 103 GLY A N 1
ATOM 830 C CA . GLY A 1 103 ? 2.308 20.775 17.503 1.00 75.19 103 GLY A CA 1
ATOM 831 C C . GLY A 1 103 ? 2.458 19.292 17.136 1.00 75.19 103 GLY A C 1
ATOM 832 O O . GLY A 1 103 ? 3.036 18.992 16.086 1.00 75.19 103 GLY A O 1
ATOM 833 N N . ALA A 1 104 ? 1.936 18.366 17.948 1.00 84.06 104 ALA A N 1
ATOM 834 C CA . ALA A 1 104 ? 1.949 16.938 17.648 1.00 84.06 104 ALA A CA 1
ATOM 835 C C . ALA A 1 104 ? 0.651 16.461 16.975 1.00 84.06 104 ALA A C 1
ATOM 837 O O . ALA A 1 104 ? -0.457 16.906 17.289 1.00 84.06 104 ALA A O 1
ATOM 838 N N . VAL A 1 105 ? 0.789 15.501 16.056 1.00 86.31 105 VAL A N 1
ATOM 839 C CA . VAL A 1 105 ? -0.343 14.827 15.400 1.00 86.31 105 VAL A CA 1
ATOM 840 C C . VAL A 1 105 ? -0.277 13.317 15.595 1.00 86.31 105 VAL A C 1
ATOM 842 O O . VAL A 1 105 ? 0.793 12.704 15.544 1.00 86.31 105 VAL A O 1
ATOM 845 N N . GLY A 1 106 ? -1.437 12.706 15.799 1.00 88.25 106 GLY A N 1
ATOM 846 C CA . GLY A 1 106 ? -1.616 11.279 16.015 1.00 88.25 106 GLY A CA 1
ATOM 847 C C . GLY A 1 106 ? -2.386 10.608 14.882 1.00 88.25 106 GLY A C 1
ATOM 848 O O . GLY A 1 106 ? -3.244 11.220 14.248 1.00 88.25 106 GLY A O 1
ATOM 849 N N . LEU A 1 107 ? -2.089 9.330 14.636 1.00 90.31 107 LEU A N 1
ATOM 850 C CA . LEU A 1 107 ? -3.026 8.439 13.949 1.00 90.31 107 LEU A CA 1
ATOM 851 C C . LEU A 1 107 ? -3.910 7.806 15.005 1.00 90.31 107 LEU A C 1
ATOM 853 O O . LEU A 1 107 ? -3.459 6.926 15.742 1.00 90.31 107 LEU A O 1
ATOM 857 N N . GLU A 1 108 ? -5.142 8.277 15.073 1.00 89.44 108 GLU A N 1
ATOM 858 C CA . GLU A 1 108 ? -6.090 7.905 16.100 1.00 89.44 108 GLU A CA 1
ATOM 859 C C . GLU A 1 108 ? -7.114 6.921 15.559 1.00 89.44 108 GLU A C 1
ATOM 861 O O . GLU A 1 108 ? -7.728 7.139 14.517 1.00 89.44 108 GLU A O 1
ATOM 866 N N . PHE A 1 109 ? -7.254 5.807 16.264 1.00 89.25 109 PHE A N 1
ATOM 867 C CA . PHE A 1 109 ? -8.251 4.793 15.992 1.00 89.25 109 PHE A CA 1
ATOM 868 C C . PHE A 1 109 ? -9.319 4.865 17.074 1.00 89.25 109 PHE A C 1
ATOM 870 O O . PHE A 1 109 ? -9.023 4.631 18.246 1.00 89.25 109 PHE A O 1
ATOM 877 N N . TYR A 1 110 ? -10.542 5.156 16.664 1.00 86.25 110 TYR A N 1
ATOM 878 C CA . TYR A 1 110 ? -11.709 5.281 17.523 1.00 86.25 110 TYR A CA 1
ATOM 879 C C . TYR A 1 110 ? -12.641 4.093 17.298 1.00 86.25 110 TYR A C 1
ATOM 881 O O . TYR A 1 110 ? -12.961 3.742 16.163 1.00 86.25 110 TYR A O 1
ATOM 889 N N . LEU A 1 111 ? -13.090 3.473 18.384 1.00 81.50 111 LEU A N 1
ATOM 890 C CA . LEU A 1 111 ? -14.164 2.488 18.398 1.00 81.50 111 LEU A CA 1
ATOM 891 C C . LEU A 1 111 ? -15.451 3.195 18.827 1.00 81.50 111 LEU A C 1
ATOM 893 O O . LEU A 1 111 ? -15.479 3.728 19.930 1.00 81.50 111 LEU A O 1
ATOM 897 N N . TYR A 1 112 ? -16.466 3.199 17.957 1.00 72.12 112 TYR A N 1
ATOM 898 C CA . TYR A 1 112 ? -17.843 3.663 18.196 1.00 72.12 112 TYR A CA 1
ATOM 899 C C . TYR A 1 112 ? -18.050 4.618 19.396 1.00 72.12 112 TYR A C 1
ATOM 901 O O . TYR A 1 112 ? -18.697 4.267 20.377 1.00 72.12 112 TYR A O 1
ATOM 909 N N . GLU A 1 113 ? -17.469 5.821 19.330 1.00 65.75 113 GLU A N 1
ATOM 910 C CA . GLU A 1 113 ? -17.589 6.891 20.344 1.00 65.75 113 GLU A CA 1
ATOM 911 C C . GLU A 1 113 ? -17.192 6.529 21.797 1.00 65.75 113 GLU A C 1
ATOM 913 O O . GLU A 1 113 ? -17.448 7.310 22.717 1.00 65.75 113 GLU A O 1
ATOM 918 N N . THR A 1 114 ? -16.552 5.381 22.042 1.00 71.88 114 THR A N 1
ATOM 919 C CA . THR A 1 114 ? -16.204 4.911 23.393 1.00 71.88 114 THR A CA 1
ATOM 920 C C . THR A 1 114 ? -14.713 4.996 23.673 1.00 71.88 114 THR A C 1
ATOM 922 O O . THR A 1 114 ? -14.288 5.742 24.556 1.00 71.88 114 THR A O 1
ATOM 925 N N . THR A 1 115 ? -13.915 4.242 22.922 1.00 82.69 115 THR A N 1
ATOM 926 C CA . THR A 1 115 ? -12.480 4.091 23.168 1.00 82.69 115 THR A CA 1
ATOM 927 C C . THR A 1 115 ? -11.689 4.555 21.970 1.00 82.69 115 THR A C 1
ATOM 929 O O . THR A 1 115 ? -11.862 4.050 20.860 1.00 82.69 115 THR A O 1
ATOM 932 N N . SER A 1 116 ? -10.769 5.482 22.218 1.00 86.38 116 SER A N 1
ATOM 933 C CA . SER A 1 116 ? -9.765 5.895 21.251 1.00 86.38 116 SER A CA 1
ATOM 934 C C . SER A 1 116 ? -8.386 5.412 21.674 1.00 86.38 116 SER A C 1
ATOM 936 O O . SER A 1 116 ? -8.061 5.318 22.860 1.00 86.38 116 SER A O 1
ATOM 938 N N . ILE A 1 117 ? -7.568 5.062 20.689 1.00 90.38 117 ILE A N 1
ATOM 939 C CA . ILE A 1 117 ? -6.144 4.823 20.885 1.00 90.38 117 ILE A CA 1
ATOM 940 C C . ILE A 1 117 ? -5.358 5.590 19.830 1.00 90.38 117 ILE A C 1
ATOM 942 O O . ILE A 1 117 ? -5.786 5.694 18.681 1.00 90.38 117 ILE A O 1
ATOM 946 N N . VAL A 1 118 ? -4.153 6.038 20.184 1.00 90.00 118 VAL A N 1
ATOM 947 C CA . VAL A 1 118 ? -3.234 6.717 19.257 1.00 90.00 118 VAL A CA 1
ATOM 948 C C . VAL A 1 118 ? -1.943 5.902 19.109 1.00 90.00 118 VAL A C 1
ATOM 950 O O . VAL A 1 118 ? -0.968 6.135 19.817 1.00 90.00 118 VAL A O 1
ATOM 953 N N . PRO A 1 119 ? -1.889 4.894 18.216 1.00 90.06 119 PRO A N 1
ATOM 954 C CA . PRO A 1 119 ? -0.722 4.017 18.068 1.00 90.06 119 PRO A CA 1
ATOM 955 C C . PRO A 1 119 ? 0.542 4.675 17.520 1.00 90.06 119 PRO A C 1
ATOM 957 O O . PRO A 1 119 ? 1.641 4.120 17.667 1.00 90.06 119 PRO A O 1
ATOM 960 N N . PHE A 1 120 ? 0.388 5.787 16.804 1.00 91.75 120 PHE A N 1
ATOM 961 C CA . PHE A 1 120 ? 1.460 6.452 16.078 1.00 91.75 120 PHE A CA 1
ATOM 962 C C . PHE A 1 120 ? 1.363 7.958 16.275 1.00 91.75 120 PHE A C 1
ATOM 964 O O . PHE A 1 120 ? 0.290 8.522 16.091 1.00 91.75 120 PHE A O 1
ATOM 971 N N . VAL A 1 121 ? 2.491 8.582 16.609 1.00 90.38 121 VAL A N 1
ATOM 972 C CA . VAL A 1 121 ? 2.587 10.014 16.926 1.00 90.38 121 VAL A CA 1
ATOM 973 C C . VAL A 1 121 ? 3.713 10.651 16.121 1.00 90.38 121 VAL A C 1
ATOM 975 O O . VAL A 1 121 ? 4.763 10.033 15.917 1.00 90.38 121 VAL A O 1
ATOM 978 N N . CYS A 1 122 ? 3.477 11.863 15.637 1.00 88.75 122 CYS A N 1
ATOM 979 C CA . CYS A 1 122 ? 4.470 12.748 15.055 1.00 88.75 122 CYS A CA 1
ATOM 980 C C . CYS A 1 122 ? 4.584 13.994 15.941 1.00 88.75 122 CYS A C 1
ATOM 982 O O . CYS A 1 122 ? 3.644 14.778 16.002 1.00 88.75 122 CYS A O 1
ATOM 984 N N . ASP A 1 123 ? 5.725 14.162 16.611 1.00 84.38 123 ASP A N 1
ATOM 985 C CA . ASP A 1 123 ? 5.906 15.177 17.667 1.00 84.38 123 ASP A CA 1
ATOM 986 C C . ASP A 1 123 ? 6.112 16.604 17.138 1.00 84.38 123 ASP A C 1
ATOM 988 O O . ASP A 1 123 ? 6.072 17.561 17.900 1.00 84.38 123 ASP A O 1
ATOM 992 N N . ASN A 1 124 ? 6.438 16.755 15.852 1.00 83.06 124 ASN A N 1
ATOM 993 C CA . ASN A 1 124 ? 6.803 18.044 15.269 1.00 83.06 124 ASN A CA 1
ATOM 994 C C . ASN A 1 124 ? 6.197 18.186 13.874 1.00 83.06 124 ASN A C 1
ATOM 996 O O . ASN A 1 124 ? 6.888 18.068 12.857 1.00 83.06 124 ASN A O 1
ATOM 1000 N N . PHE A 1 125 ? 4.884 18.402 13.841 1.00 83.44 125 PHE A N 1
ATOM 1001 C CA . PHE A 1 125 ? 4.137 18.584 12.603 1.00 83.44 125 PHE A CA 1
ATOM 1002 C C . PHE A 1 125 ? 4.591 19.830 11.831 1.00 83.44 125 PHE A C 1
ATOM 1004 O O . PHE A 1 125 ? 4.755 19.775 10.611 1.00 83.44 125 PHE A O 1
ATOM 1011 N N . GLU A 1 126 ? 4.868 20.931 12.537 1.00 82.31 126 GLU A N 1
ATOM 1012 C CA . GLU A 1 126 ? 5.276 22.206 11.931 1.00 82.31 126 GLU A CA 1
ATOM 1013 C C . GLU A 1 126 ? 6.516 22.066 11.039 1.00 82.31 126 GLU A C 1
ATOM 1015 O O . GLU A 1 126 ? 6.590 22.681 9.970 1.00 82.31 126 GLU A O 1
ATOM 1020 N N . ALA A 1 127 ? 7.482 21.236 11.450 1.00 85.94 127 ALA A N 1
ATOM 1021 C CA . ALA A 1 127 ? 8.718 21.017 10.704 1.00 85.94 127 ALA A CA 1
ATOM 1022 C C . ALA A 1 127 ? 8.507 20.270 9.380 1.00 85.94 127 ALA A C 1
ATOM 1024 O O . ALA A 1 127 ? 9.296 20.454 8.455 1.00 85.94 127 ALA A O 1
ATOM 1025 N N . ILE A 1 128 ? 7.457 19.452 9.280 1.00 85.56 128 ILE A N 1
ATOM 1026 C CA . ILE A 1 128 ? 7.209 18.571 8.131 1.00 85.56 128 ILE A CA 1
ATOM 1027 C C . ILE A 1 128 ? 5.983 18.980 7.312 1.00 85.56 128 ILE A C 1
ATOM 1029 O O . ILE A 1 128 ? 5.676 18.325 6.324 1.00 85.56 128 ILE A O 1
ATOM 1033 N N . GLN A 1 129 ? 5.277 20.055 7.672 1.00 85.69 129 GLN A N 1
ATOM 1034 C CA . GLN A 1 129 ? 3.989 20.429 7.068 1.00 85.69 129 GLN A CA 1
ATOM 1035 C C . GLN A 1 129 ? 4.018 20.589 5.529 1.00 85.69 129 GLN A C 1
ATOM 1037 O O . GLN A 1 129 ? 3.006 20.411 4.849 1.00 85.69 129 GLN A O 1
ATOM 1042 N N . HIS A 1 130 ? 5.178 20.919 4.956 1.00 88.00 130 HIS A N 1
ATOM 1043 C CA . HIS A 1 130 ? 5.363 21.074 3.508 1.00 88.00 130 HIS A CA 1
ATOM 1044 C C . HIS A 1 130 ? 5.892 19.808 2.821 1.00 88.00 130 HIS A C 1
ATOM 1046 O O . HIS A 1 130 ? 5.986 19.768 1.594 1.00 88.00 130 HIS A O 1
ATOM 1052 N N . GLU A 1 131 ? 6.242 18.781 3.591 1.00 86.25 131 GLU A N 1
ATOM 1053 C CA . GLU A 1 131 ? 6.670 17.486 3.080 1.00 86.25 131 GLU A CA 1
ATOM 1054 C C . GLU A 1 131 ? 5.468 16.618 2.708 1.00 86.25 131 GLU A C 1
ATOM 1056 O O . GLU A 1 131 ? 4.343 16.825 3.171 1.00 86.25 131 GLU A O 1
ATOM 1061 N N . ARG A 1 132 ? 5.714 15.608 1.873 1.00 86.06 132 ARG A N 1
ATOM 1062 C CA . ARG A 1 132 ? 4.695 14.624 1.510 1.00 86.06 132 ARG A CA 1
ATOM 1063 C C . ARG A 1 132 ? 4.346 13.751 2.723 1.00 86.06 132 ARG A C 1
ATOM 1065 O O . ARG A 1 132 ? 5.270 13.279 3.388 1.00 86.06 132 ARG A O 1
ATOM 1072 N N . PRO A 1 133 ? 3.062 13.447 2.987 1.00 86.31 133 PRO A N 1
ATOM 1073 C CA . PRO A 1 133 ? 2.701 12.554 4.080 1.00 86.31 133 PRO A CA 1
ATOM 1074 C C . PRO A 1 133 ? 3.362 11.180 3.960 1.00 86.31 133 PRO A C 1
ATOM 1076 O O . PRO A 1 133 ? 3.408 10.593 2.881 1.00 86.31 133 PRO A O 1
ATOM 1079 N N . SER A 1 134 ? 3.894 10.673 5.074 1.00 86.56 134 SER A N 1
ATOM 1080 C CA . SER A 1 134 ? 4.635 9.410 5.118 1.00 86.56 134 SER A CA 1
ATOM 1081 C C . SER A 1 134 ? 4.634 8.806 6.521 1.00 86.56 134 SER A C 1
ATOM 1083 O O . SER A 1 134 ? 4.738 9.522 7.518 1.00 86.56 134 SER A O 1
ATOM 1085 N N . MET A 1 135 ? 4.596 7.471 6.598 1.00 88.94 135 MET A N 1
ATOM 1086 C CA . MET A 1 135 ? 4.751 6.739 7.860 1.00 88.94 135 MET A CA 1
ATOM 1087 C C . MET A 1 135 ? 6.134 6.915 8.503 1.00 88.94 135 MET A C 1
ATOM 1089 O O . MET A 1 135 ? 6.288 6.582 9.677 1.00 88.94 135 MET A O 1
ATOM 1093 N N . SER A 1 136 ? 7.137 7.418 7.771 1.00 87.69 136 SER A N 1
ATOM 1094 C CA . SER A 1 136 ? 8.473 7.717 8.311 1.00 87.69 136 SER A CA 1
ATOM 1095 C C . SER A 1 136 ? 8.473 8.848 9.338 1.00 87.69 136 SER A C 1
ATOM 1097 O O . SER A 1 136 ? 9.384 8.909 10.157 1.00 87.69 136 SER A O 1
ATOM 1099 N N . HIS A 1 137 ? 7.460 9.715 9.315 1.00 88.38 137 HIS A N 1
ATOM 1100 C CA . HIS A 1 137 ? 7.332 10.839 10.244 1.00 88.38 137 HIS A CA 1
ATOM 1101 C C . HIS A 1 137 ? 6.767 10.440 11.609 1.00 88.38 137 HIS A C 1
ATOM 1103 O O . HIS A 1 137 ? 6.811 11.234 12.544 1.00 88.38 137 HIS A O 1
ATOM 1109 N N . PHE A 1 138 ? 6.245 9.216 11.734 1.00 89.56 138 PHE A N 1
ATOM 1110 C CA . PHE A 1 138 ? 5.630 8.746 12.965 1.00 89.56 138 PHE A CA 1
ATOM 1111 C C . PHE A 1 138 ? 6.538 7.806 13.750 1.00 89.56 138 PHE A C 1
ATOM 1113 O O . PHE A 1 138 ? 7.031 6.792 13.238 1.00 89.56 138 PHE A O 1
ATOM 1120 N N . ARG A 1 139 ? 6.631 8.061 15.053 1.00 90.31 139 ARG A N 1
ATOM 1121 C CA . ARG A 1 139 ? 7.074 7.075 16.039 1.00 90.31 139 ARG A CA 1
ATOM 1122 C C . ARG A 1 139 ? 5.889 6.262 16.554 1.00 90.31 139 ARG A C 1
ATOM 1124 O O . ARG A 1 139 ? 4.728 6.612 16.365 1.00 90.31 139 ARG A O 1
ATOM 1131 N N . ARG A 1 140 ? 6.183 5.129 17.191 1.00 89.81 140 ARG A N 1
ATOM 1132 C CA . ARG A 1 140 ? 5.172 4.362 17.932 1.00 89.81 140 ARG A CA 1
ATOM 1133 C C . ARG A 1 140 ? 4.909 5.070 19.257 1.00 89.81 140 ARG A C 1
ATOM 1135 O O . ARG A 1 140 ? 5.875 5.418 19.932 1.00 89.81 140 ARG A O 1
ATOM 1142 N N . ALA A 1 141 ? 3.644 5.226 19.623 1.00 85.19 141 ALA A N 1
ATOM 1143 C CA . ALA A 1 141 ? 3.292 5.580 20.990 1.00 85.19 141 ALA A CA 1
ATOM 1144 C C . ALA A 1 141 ? 3.569 4.379 21.902 1.00 85.19 141 ALA A C 1
ATOM 1146 O O . ALA A 1 141 ? 3.192 3.247 21.571 1.00 85.19 141 ALA A O 1
ATOM 1147 N N . GLU A 1 142 ? 4.266 4.612 23.011 1.00 76.56 142 GLU A N 1
ATOM 1148 C CA . GLU A 1 142 ? 4.563 3.568 23.998 1.00 76.56 142 GLU A CA 1
ATOM 1149 C C . GLU A 1 142 ? 3.340 3.271 24.875 1.00 76.56 142 GLU A C 1
ATOM 1151 O O . GLU A 1 142 ? 3.096 2.109 25.191 1.00 76.56 142 GLU A O 1
ATOM 1156 N N . ASP A 1 143 ? 2.515 4.290 25.131 1.00 77.31 143 ASP A N 1
ATOM 1157 C CA . ASP A 1 143 ? 1.372 4.240 26.051 1.00 77.31 143 ASP A CA 1
ATOM 1158 C C . ASP A 1 143 ? 0.026 3.933 25.370 1.00 77.31 143 ASP A C 1
ATOM 1160 O O . ASP A 1 143 ? -1.034 4.080 25.972 1.00 77.31 143 ASP A O 1
ATOM 1164 N N . ALA A 1 144 ? 0.031 3.508 24.103 1.00 81.06 144 ALA A N 1
ATOM 1165 C CA . ALA A 1 144 ? -1.208 3.141 23.419 1.00 81.06 144 ALA A CA 1
ATOM 1166 C C . ALA A 1 144 ? -1.822 1.873 24.044 1.00 81.06 144 ALA A C 1
ATOM 1168 O O . ALA A 1 144 ? -1.256 0.778 23.932 1.00 81.06 144 ALA A O 1
ATOM 1169 N N . ASP A 1 145 ? -3.000 2.013 24.658 1.00 87.19 145 ASP A N 1
ATOM 1170 C CA . ASP A 1 145 ? -3.664 0.950 25.418 1.00 87.19 145 ASP A CA 1
ATOM 1171 C C . ASP A 1 145 ? -4.443 -0.031 24.521 1.00 87.19 145 ASP A C 1
ATOM 1173 O O . ASP A 1 145 ? -5.674 -0.060 24.448 1.00 87.19 145 ASP A O 1
ATOM 1177 N N . PHE A 1 146 ? -3.695 -0.873 23.806 1.00 90.06 146 PHE A N 1
ATOM 1178 C CA . PHE A 1 146 ? -4.271 -1.956 23.001 1.00 90.06 146 PHE A CA 1
ATOM 1179 C C . PHE A 1 146 ? -5.029 -2.987 23.839 1.00 90.06 146 PHE A C 1
ATOM 1181 O O . PHE A 1 146 ? -5.875 -3.698 23.297 1.00 90.06 146 PHE A O 1
ATOM 1188 N N . GLU A 1 147 ? -4.694 -3.119 25.123 1.00 91.00 147 GLU A N 1
ATOM 1189 C CA . GLU A 1 147 ? -5.310 -4.101 26.006 1.00 91.00 147 GLU A CA 1
ATOM 1190 C C . GLU A 1 147 ? -6.721 -3.661 26.398 1.00 91.00 147 GLU A C 1
ATOM 1192 O O . GLU A 1 147 ? -7.639 -4.472 26.284 1.00 91.00 147 GLU A O 1
ATOM 1197 N N . ALA A 1 148 ? -6.925 -2.388 26.748 1.00 90.12 148 ALA A N 1
ATOM 1198 C CA . ALA A 1 148 ? -8.253 -1.835 27.005 1.00 90.12 148 ALA A CA 1
ATOM 1199 C C . ALA A 1 148 ? -9.171 -1.952 25.783 1.00 90.12 148 ALA A C 1
ATOM 1201 O O . ALA A 1 148 ? -10.276 -2.484 25.908 1.00 90.12 148 ALA A O 1
ATOM 1202 N N . LEU A 1 149 ? -8.688 -1.556 24.597 1.00 90.56 149 LEU A N 1
ATOM 1203 C CA . LEU A 1 149 ? -9.455 -1.683 23.354 1.00 90.56 149 LEU A CA 1
ATOM 1204 C C . LEU A 1 149 ? -9.836 -3.144 23.073 1.00 90.56 149 LEU A C 1
ATOM 1206 O O . LEU A 1 149 ? -10.975 -3.448 22.725 1.00 90.56 149 LEU A O 1
ATOM 1210 N N . TYR A 1 150 ? -8.887 -4.068 23.232 1.00 91.19 150 TYR A N 1
ATOM 1211 C CA . TYR A 1 150 ? -9.145 -5.494 23.060 1.00 91.19 150 TYR A CA 1
ATOM 1212 C C . TYR A 1 150 ? -10.196 -6.007 24.055 1.00 91.19 150 TYR A C 1
ATOM 1214 O O . TYR A 1 150 ? -11.135 -6.689 23.653 1.00 91.19 150 TYR A O 1
ATOM 1222 N N . GLU A 1 151 ? -10.074 -5.673 25.340 1.00 90.25 151 GLU A N 1
ATOM 1223 C CA . GLU A 1 151 ? -11.023 -6.115 26.365 1.00 90.25 151 GLU A CA 1
ATOM 1224 C C . GLU A 1 151 ? -12.429 -5.558 26.136 1.00 90.25 151 GLU A C 1
ATOM 1226 O O . GLU A 1 151 ? -13.412 -6.269 26.349 1.00 90.25 151 GLU A O 1
ATOM 1231 N N . GLU A 1 152 ? -12.549 -4.321 25.663 1.00 88.00 152 GLU A N 1
ATOM 1232 C CA . GLU A 1 152 ? -13.837 -3.757 25.273 1.00 88.00 152 GLU A CA 1
ATOM 1233 C C . GLU A 1 152 ? -14.453 -4.508 24.093 1.00 88.00 152 GLU A C 1
ATOM 1235 O O . GLU A 1 152 ? -15.597 -4.950 24.177 1.00 88.00 152 GLU A O 1
ATOM 1240 N N . LEU A 1 153 ? -13.679 -4.760 23.037 1.00 88.56 153 LEU A N 1
ATOM 1241 C CA . LEU A 1 153 ? -14.140 -5.529 21.881 1.00 88.56 153 LEU A CA 1
ATOM 1242 C C . LEU A 1 153 ? -14.592 -6.945 22.261 1.00 88.56 153 LEU A C 1
ATOM 1244 O O . LEU A 1 153 ? -15.576 -7.444 21.709 1.00 88.56 153 LEU A O 1
ATOM 1248 N N . LYS A 1 154 ? -13.898 -7.602 23.201 1.00 90.56 154 LYS A N 1
ATOM 1249 C CA . LYS A 1 154 ? -14.302 -8.922 23.712 1.00 90.56 154 LYS A CA 1
ATOM 1250 C C . LYS A 1 154 ? -15.580 -8.837 24.544 1.00 90.56 154 LYS A C 1
ATOM 1252 O O . LYS A 1 154 ? -16.444 -9.694 24.378 1.00 90.56 154 LYS A O 1
ATOM 1257 N N . LYS A 1 155 ? -15.727 -7.825 25.407 1.00 86.94 155 LYS A N 1
ATOM 1258 C CA . LYS A 1 155 ? -16.943 -7.614 26.220 1.00 86.94 155 LYS A CA 1
ATOM 1259 C C . LYS A 1 155 ? -18.166 -7.312 25.360 1.00 86.94 155 LYS A C 1
ATOM 1261 O O . LYS A 1 155 ? -19.237 -7.841 25.638 1.00 86.94 155 LYS A O 1
ATOM 1266 N N . SER A 1 156 ? -17.990 -6.511 24.316 1.00 81.00 156 SER A N 1
ATOM 1267 C CA . SER A 1 156 ? -19.051 -6.133 23.379 1.00 81.00 156 SER A CA 1
ATOM 1268 C C . SER A 1 156 ? -19.286 -7.175 22.283 1.00 81.00 156 SER A C 1
ATOM 1270 O O . SER A 1 156 ? -20.157 -6.986 21.448 1.00 81.00 156 SER A O 1
ATOM 1272 N N . ASN A 1 157 ? -18.528 -8.280 22.270 1.00 83.06 157 ASN A N 1
ATOM 1273 C CA . ASN A 1 157 ? -18.603 -9.333 21.252 1.00 83.06 157 ASN A CA 1
ATOM 1274 C C . ASN A 1 157 ? -18.383 -8.828 19.803 1.00 83.06 157 ASN A C 1
ATOM 1276 O O . ASN A 1 157 ? -18.841 -9.446 18.848 1.00 83.06 157 ASN A O 1
ATOM 1280 N N . LEU A 1 158 ? -17.648 -7.721 19.639 1.00 83.94 158 LEU A N 1
ATOM 1281 C CA . LEU A 1 158 ? -17.331 -7.084 18.348 1.00 83.94 158 LEU A CA 1
ATOM 1282 C C . LEU A 1 158 ? -15.948 -7.476 17.809 1.00 83.94 158 LEU A C 1
ATOM 1284 O O . LEU A 1 158 ? -15.587 -7.118 16.689 1.00 83.94 158 LEU A O 1
ATOM 1288 N N . PHE A 1 159 ? -15.149 -8.187 18.611 1.00 88.62 159 PHE A N 1
ATOM 1289 C CA . PHE A 1 159 ? -13.759 -8.501 18.286 1.00 88.62 159 PHE A CA 1
ATOM 1290 C C . PHE A 1 159 ? -13.595 -9.227 16.948 1.00 88.62 159 PHE A C 1
ATOM 1292 O O . PHE A 1 159 ? -12.801 -8.786 16.119 1.00 88.62 159 PHE A O 1
ATOM 1299 N N . ASP A 1 160 ? -14.327 -10.323 16.736 1.00 86.62 160 ASP A N 1
ATOM 1300 C CA . ASP A 1 160 ? -14.171 -11.145 15.531 1.00 86.62 160 ASP A CA 1
ATOM 1301 C C . ASP A 1 160 ? -14.573 -10.368 14.270 1.00 86.62 160 ASP A C 1
ATOM 1303 O O . ASP A 1 160 ? -13.902 -10.461 13.240 1.00 86.62 160 ASP A O 1
ATOM 1307 N N . ASP A 1 161 ? -15.611 -9.539 14.381 1.00 83.00 161 ASP A N 1
ATOM 1308 C CA . ASP A 1 161 ? -16.138 -8.714 13.296 1.00 83.00 161 ASP A CA 1
ATOM 1309 C C . ASP A 1 161 ? -15.142 -7.638 12.884 1.00 83.00 161 ASP A C 1
ATOM 1311 O O . ASP A 1 161 ? -14.766 -7.547 11.711 1.00 83.00 161 ASP A O 1
ATOM 1315 N N . LEU A 1 162 ? -14.655 -6.864 13.860 1.00 86.62 162 LEU A N 1
ATOM 1316 C CA . LEU A 1 162 ? -13.654 -5.846 13.593 1.00 86.62 162 LEU A CA 1
ATOM 1317 C C . LEU A 1 162 ? -12.381 -6.499 13.055 1.00 86.62 162 LEU A C 1
ATOM 1319 O O . LEU A 1 162 ? -11.876 -6.084 12.017 1.00 86.62 162 LEU A O 1
ATOM 1323 N N . TYR A 1 163 ? -11.880 -7.555 13.703 1.00 89.38 163 TYR A N 1
ATOM 1324 C CA . TYR A 1 163 ? -10.660 -8.240 13.278 1.00 89.38 163 TYR A CA 1
ATOM 1325 C C . TYR A 1 163 ? -10.759 -8.782 11.845 1.00 89.38 163 TYR A C 1
ATOM 1327 O O . TYR A 1 163 ? -9.791 -8.691 11.081 1.00 89.38 163 TYR A O 1
ATOM 1335 N N . TYR A 1 164 ? -11.917 -9.313 11.452 1.00 87.31 164 TYR A N 1
ATOM 1336 C CA . TYR A 1 164 ? -12.182 -9.731 10.079 1.00 87.31 164 TYR A CA 1
ATOM 1337 C C . TYR A 1 164 ? -12.131 -8.547 9.102 1.00 87.31 164 TYR A C 1
ATOM 1339 O O . TYR A 1 164 ? -11.402 -8.613 8.107 1.00 87.31 164 TYR A O 1
ATOM 1347 N N . GLU A 1 165 ? -12.826 -7.446 9.396 1.00 84.06 165 GLU A N 1
ATOM 1348 C CA . GLU A 1 165 ? -12.850 -6.261 8.529 1.00 84.06 165 GLU A CA 1
ATOM 1349 C C . GLU A 1 165 ? -11.481 -5.558 8.437 1.00 84.06 165 GLU A C 1
ATOM 1351 O O . GLU A 1 165 ? -11.105 -5.106 7.348 1.00 84.06 165 GLU A O 1
ATOM 1356 N N . LEU A 1 166 ? -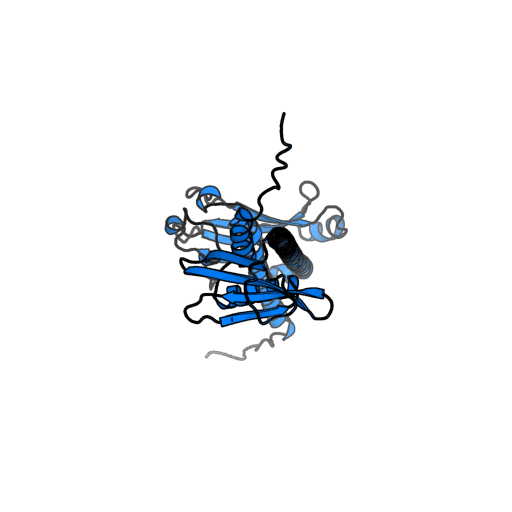10.672 -5.551 9.509 1.00 89.56 166 LEU A N 1
ATOM 1357 C CA . LEU A 1 166 ? -9.278 -5.076 9.469 1.00 89.56 166 LEU A CA 1
ATOM 1358 C C . LEU A 1 166 ? -8.463 -5.892 8.448 1.00 89.56 166 LEU A C 1
ATOM 1360 O O . LEU A 1 166 ? -7.783 -5.337 7.581 1.00 89.56 166 LEU A O 1
ATOM 1364 N N . ASN A 1 167 ? -8.531 -7.227 8.529 1.00 89.69 167 ASN A N 1
ATOM 1365 C CA . ASN A 1 167 ? -7.769 -8.118 7.648 1.00 89.69 167 ASN A CA 1
ATOM 1366 C C . ASN A 1 167 ? -8.240 -8.042 6.193 1.00 89.69 167 ASN A C 1
ATOM 1368 O O . ASN A 1 167 ? -7.413 -8.032 5.279 1.00 89.69 167 ASN A O 1
ATOM 1372 N N . LYS A 1 168 ? -9.554 -7.966 5.973 1.00 88.56 168 LYS A N 1
ATOM 1373 C CA . LYS A 1 168 ? -10.155 -7.779 4.650 1.00 88.56 168 LYS A CA 1
ATOM 1374 C C . LYS A 1 168 ? -9.692 -6.469 4.016 1.00 88.56 168 LYS A C 1
ATOM 1376 O O . LYS A 1 168 ? -9.245 -6.485 2.874 1.00 88.56 168 LYS A O 1
ATOM 1381 N N . SER A 1 169 ? -9.709 -5.369 4.767 1.00 86.25 169 SER A N 1
ATOM 1382 C CA . SER A 1 169 ? -9.218 -4.064 4.305 1.00 86.25 169 SER A CA 1
ATOM 1383 C C . SER A 1 169 ? -7.733 -4.108 3.940 1.00 86.25 169 SER A C 1
ATOM 1385 O O . SER A 1 169 ? -7.350 -3.658 2.861 1.00 86.25 169 SER A O 1
ATOM 1387 N N . ILE A 1 170 ? -6.893 -4.726 4.783 1.00 90.00 170 ILE A N 1
ATOM 1388 C CA . ILE A 1 170 ? -5.469 -4.943 4.474 1.00 90.00 170 ILE A CA 1
ATOM 1389 C C . ILE A 1 170 ? -5.312 -5.710 3.158 1.00 90.00 170 ILE A C 1
ATOM 1391 O O . ILE A 1 170 ? -4.513 -5.312 2.313 1.00 90.00 170 ILE A O 1
ATOM 1395 N N . LEU A 1 171 ? -6.061 -6.800 2.975 1.00 89.75 171 LEU A N 1
ATOM 1396 C CA . LEU A 1 171 ? -5.977 -7.623 1.773 1.00 89.75 171 LEU A CA 1
ATOM 1397 C C . LEU A 1 171 ? -6.400 -6.846 0.521 1.00 89.75 171 LEU A C 1
ATOM 1399 O O . LEU A 1 171 ? -5.727 -6.946 -0.500 1.00 89.75 171 LEU A O 1
ATOM 1403 N N . LEU A 1 172 ? -7.481 -6.067 0.592 1.00 87.75 172 LEU A N 1
ATOM 1404 C CA . LEU A 1 172 ? -7.955 -5.245 -0.525 1.00 87.75 172 LEU A CA 1
ATOM 1405 C C . LEU A 1 172 ? -6.927 -4.181 -0.925 1.00 87.75 172 LEU A C 1
ATOM 1407 O O . LEU A 1 172 ? -6.659 -4.015 -2.114 1.00 87.75 172 LEU A O 1
ATOM 1411 N N . ILE A 1 173 ? -6.295 -3.524 0.051 1.00 86.75 173 ILE A N 1
ATOM 1412 C CA . ILE A 1 173 ? -5.203 -2.574 -0.203 1.00 86.75 173 ILE A CA 1
ATOM 1413 C C . ILE A 1 173 ? -4.020 -3.290 -0.862 1.00 86.75 173 ILE A C 1
ATOM 1415 O O . ILE A 1 173 ? -3.519 -2.835 -1.886 1.00 86.75 173 ILE A O 1
ATOM 1419 N N . GLU A 1 174 ? -3.595 -4.439 -0.330 1.00 88.75 174 GLU A N 1
ATOM 1420 C CA . GLU A 1 174 ? -2.489 -5.217 -0.903 1.00 88.75 174 GLU A CA 1
ATOM 1421 C C . GLU A 1 174 ? -2.791 -5.726 -2.321 1.00 88.75 174 GLU A C 1
ATOM 1423 O O . GLU A 1 174 ? -1.882 -5.822 -3.146 1.00 88.75 174 GL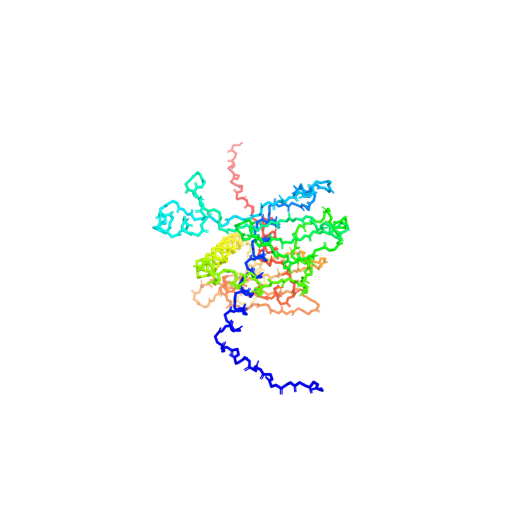U A O 1
ATOM 1428 N N . LEU A 1 175 ? -4.046 -6.065 -2.624 1.00 87.50 175 LEU A N 1
ATOM 1429 C CA . LEU A 1 175 ? -4.475 -6.439 -3.971 1.00 87.50 175 LEU A CA 1
ATOM 1430 C C . LEU A 1 175 ? -4.431 -5.238 -4.918 1.00 87.50 175 LEU A C 1
ATOM 1432 O O . LEU A 1 175 ? -3.843 -5.355 -5.988 1.00 87.50 175 LEU A O 1
ATOM 1436 N N . SER A 1 176 ? -4.954 -4.085 -4.501 1.00 85.88 176 SER A N 1
ATOM 1437 C CA . SER A 1 176 ? -4.889 -2.848 -5.286 1.00 85.88 176 SER A CA 1
ATOM 1438 C C . SER A 1 176 ? -3.442 -2.424 -5.564 1.00 85.88 176 SER A C 1
ATOM 1440 O O . SER A 1 176 ? -3.088 -2.116 -6.700 1.00 85.88 176 SER A O 1
ATOM 1442 N N . GLU A 1 177 ? -2.559 -2.492 -4.563 1.00 86.06 177 GLU A N 1
ATOM 1443 C CA . GLU A 1 177 ? -1.124 -2.248 -4.744 1.00 86.06 177 GLU A CA 1
ATOM 1444 C C . GLU A 1 177 ? -0.513 -3.212 -5.772 1.00 86.06 177 GLU A C 1
ATOM 1446 O O . GLU A 1 177 ? 0.258 -2.794 -6.634 1.00 86.06 177 GLU A O 1
ATOM 1451 N N . ARG A 1 178 ? -0.865 -4.504 -5.722 1.00 87.38 178 ARG A N 1
ATOM 1452 C CA . ARG A 1 178 ? -0.387 -5.497 -6.700 1.00 87.38 178 ARG A CA 1
ATOM 1453 C C . ARG A 1 178 ? -0.904 -5.230 -8.106 1.00 87.38 178 ARG A C 1
ATOM 1455 O O . ARG A 1 178 ? -0.146 -5.444 -9.051 1.00 87.38 178 ARG A O 1
ATOM 1462 N N . GLU A 1 179 ? -2.149 -4.796 -8.255 1.00 88.00 179 GLU A N 1
ATOM 1463 C CA . GLU A 1 179 ? -2.719 -4.410 -9.550 1.00 88.00 179 GLU A CA 1
ATOM 1464 C C . GLU A 1 179 ? -1.954 -3.224 -10.136 1.00 88.00 179 GLU A C 1
ATOM 1466 O O . GLU A 1 179 ? -1.448 -3.329 -11.249 1.00 88.00 179 GLU A O 1
ATOM 1471 N N . ILE A 1 180 ? -1.725 -2.169 -9.347 1.00 87.31 180 ILE A N 1
ATOM 1472 C CA . ILE A 1 180 ? -0.926 -1.006 -9.765 1.00 87.31 180 ILE A CA 1
ATOM 1473 C C . ILE A 1 180 ? 0.478 -1.438 -10.210 1.00 87.31 180 ILE A C 1
ATOM 1475 O O . ILE A 1 180 ? 0.937 -1.061 -11.287 1.00 87.31 180 ILE A O 1
ATOM 1479 N N . LEU A 1 181 ? 1.164 -2.266 -9.415 1.00 89.12 181 LEU A N 1
ATOM 1480 C CA . LEU A 1 181 ? 2.493 -2.776 -9.771 1.00 89.12 181 LEU A CA 1
ATOM 1481 C C . LEU A 1 181 ? 2.461 -3.641 -11.041 1.00 89.12 181 LEU A C 1
ATOM 1483 O O . LEU A 1 181 ? 3.401 -3.605 -11.839 1.00 89.12 181 LEU A O 1
ATOM 1487 N N . THR A 1 182 ? 1.385 -4.401 -11.248 1.00 90.44 182 THR A N 1
ATOM 1488 C CA . THR A 1 182 ? 1.185 -5.222 -12.447 1.00 90.44 182 THR A CA 1
ATOM 1489 C C . THR A 1 182 ? 0.984 -4.348 -13.679 1.00 90.44 182 THR A C 1
ATOM 1491 O O . THR A 1 182 ? 1.646 -4.585 -14.689 1.00 90.44 182 THR A O 1
ATOM 1494 N N . ASP A 1 183 ? 0.158 -3.309 -13.593 1.00 90.50 183 ASP A N 1
ATOM 1495 C CA . ASP A 1 183 ? -0.072 -2.354 -14.679 1.00 90.50 183 ASP A CA 1
ATOM 1496 C C . ASP A 1 183 ? 1.220 -1.618 -15.046 1.00 90.50 183 ASP A C 1
ATOM 1498 O O . ASP A 1 183 ? 1.583 -1.516 -16.220 1.00 90.50 183 ASP A O 1
ATOM 1502 N N . MET A 1 184 ? 1.984 -1.178 -14.042 1.00 93.75 184 MET A N 1
ATOM 1503 C CA . MET A 1 184 ? 3.287 -0.541 -14.248 1.00 93.75 184 MET A CA 1
ATOM 1504 C C . MET A 1 184 ? 4.290 -1.485 -14.916 1.00 93.75 184 MET A C 1
ATOM 1506 O O . MET A 1 184 ? 5.018 -1.064 -15.820 1.00 93.75 184 MET A O 1
ATOM 1510 N N . LYS A 1 185 ? 4.320 -2.761 -14.509 1.00 94.81 185 LYS A N 1
ATOM 1511 C CA . LYS A 1 185 ? 5.141 -3.799 -15.146 1.00 94.81 185 LYS A CA 1
ATOM 1512 C C . LYS A 1 185 ? 4.722 -3.996 -16.601 1.00 94.81 185 LYS A C 1
ATOM 1514 O O . LYS A 1 185 ? 5.575 -3.942 -17.483 1.00 94.81 185 LYS A O 1
ATOM 1519 N N . GLN A 1 186 ? 3.433 -4.195 -16.871 1.00 94.81 186 GLN A N 1
ATOM 1520 C CA . GLN A 1 186 ? 2.921 -4.403 -18.228 1.00 94.81 186 GLN A CA 1
ATOM 1521 C C . GLN A 1 186 ? 3.243 -3.220 -19.143 1.00 94.81 186 GLN A C 1
ATOM 1523 O O . GLN A 1 186 ? 3.720 -3.420 -20.262 1.00 94.81 186 GLN A O 1
ATOM 1528 N N . GLU A 1 187 ? 3.064 -1.996 -18.655 1.00 94.94 187 GLU A N 1
ATOM 1529 C CA . GLU A 1 187 ? 3.382 -0.787 -19.405 1.00 94.94 187 GLU A CA 1
ATOM 1530 C C . GLU A 1 187 ? 4.889 -0.663 -19.672 1.00 94.94 187 GLU A C 1
ATOM 1532 O O . GLU A 1 187 ? 5.306 -0.416 -20.806 1.00 94.94 187 GLU A O 1
ATOM 1537 N N . ALA A 1 188 ? 5.735 -0.917 -18.672 1.00 93.75 188 ALA A N 1
ATOM 1538 C CA . ALA A 1 188 ? 7.185 -0.920 -18.851 1.00 93.75 188 ALA A CA 1
ATOM 1539 C C . ALA A 1 188 ? 7.635 -1.956 -19.898 1.00 93.75 188 ALA A C 1
ATOM 1541 O O . ALA A 1 188 ? 8.431 -1.639 -20.790 1.00 93.75 188 ALA A O 1
ATOM 1542 N N . LEU A 1 189 ? 7.097 -3.180 -19.833 1.00 94.62 189 LEU A N 1
ATOM 1543 C CA . LEU A 1 189 ? 7.375 -4.245 -20.799 1.00 94.62 189 LEU A CA 1
ATOM 1544 C C . LEU A 1 189 ? 6.906 -3.865 -22.210 1.00 94.62 189 LEU A C 1
ATOM 1546 O O . LEU A 1 189 ? 7.647 -4.081 -23.173 1.00 94.62 189 LEU A O 1
ATOM 1550 N N . ARG A 1 190 ? 5.725 -3.243 -22.344 1.00 95.31 190 ARG A N 1
ATOM 1551 C CA . ARG A 1 190 ? 5.206 -2.728 -23.621 1.00 95.31 190 ARG A CA 1
ATOM 1552 C C . ARG A 1 190 ? 6.156 -1.699 -24.230 1.00 95.31 190 ARG A C 1
ATOM 1554 O O . ARG A 1 190 ? 6.487 -1.804 -25.415 1.00 95.31 190 ARG A O 1
ATOM 1561 N N . ILE A 1 191 ? 6.609 -0.723 -23.440 1.00 93.00 191 ILE A N 1
ATOM 1562 C CA . ILE A 1 191 ? 7.531 0.323 -23.905 1.00 93.00 191 ILE A CA 1
ATOM 1563 C C . ILE A 1 191 ? 8.849 -0.305 -24.362 1.00 93.00 191 ILE A C 1
ATOM 1565 O O . ILE A 1 191 ? 9.297 -0.032 -25.477 1.00 93.00 191 ILE A O 1
ATOM 1569 N N . LEU A 1 192 ? 9.447 -1.183 -23.552 1.00 91.00 192 LEU A N 1
ATOM 1570 C CA . LEU A 1 192 ? 10.706 -1.865 -23.872 1.00 91.00 192 LEU A CA 1
ATOM 1571 C C . LEU A 1 192 ? 10.609 -2.703 -25.146 1.00 91.00 192 LEU A C 1
ATOM 1573 O O . LEU A 1 192 ? 11.460 -2.578 -26.031 1.00 91.00 192 LEU A O 1
ATOM 1577 N N . ALA A 1 193 ? 9.558 -3.513 -25.279 1.00 90.00 193 ALA A N 1
ATOM 1578 C CA . ALA A 1 193 ? 9.297 -4.275 -26.496 1.00 90.00 193 ALA A CA 1
ATOM 1579 C C . ALA A 1 193 ? 9.176 -3.341 -27.713 1.00 90.00 193 ALA A C 1
ATOM 1581 O O . ALA A 1 193 ? 9.783 -3.587 -28.758 1.00 90.00 193 ALA A O 1
ATOM 1582 N N . GLY A 1 194 ? 8.474 -2.213 -27.559 1.00 89.00 194 GLY A N 1
ATOM 1583 C CA . GLY A 1 194 ? 8.377 -1.164 -28.570 1.00 89.00 194 GLY A CA 1
ATOM 1584 C C . GLY A 1 194 ? 9.736 -0.571 -28.952 1.00 89.00 194 GLY A C 1
ATOM 1585 O O . GLY A 1 194 ? 10.042 -0.464 -30.142 1.00 89.00 194 GLY A O 1
ATOM 1586 N N . VAL A 1 195 ? 10.577 -0.224 -27.978 1.00 89.50 195 VAL A N 1
ATOM 1587 C CA . VAL A 1 195 ? 11.933 0.296 -28.208 1.00 89.50 195 VAL A CA 1
ATOM 1588 C C . VAL A 1 195 ? 12.769 -0.706 -29.001 1.00 89.50 195 VAL A C 1
ATOM 1590 O O . VAL A 1 195 ? 13.298 -0.346 -30.052 1.00 89.50 195 VAL A O 1
ATOM 1593 N N . PHE A 1 196 ? 12.829 -1.969 -28.577 1.00 87.50 196 PHE A N 1
ATOM 1594 C CA . PHE A 1 196 ? 13.606 -2.997 -29.274 1.00 87.50 196 PHE A CA 1
ATOM 1595 C C . PHE A 1 196 ? 13.034 -3.363 -30.647 1.00 87.50 196 PHE A C 1
ATOM 1597 O O . PHE A 1 196 ? 13.793 -3.661 -31.568 1.00 87.50 196 PHE A O 1
ATOM 1604 N N . SER A 1 197 ? 11.721 -3.263 -30.860 1.00 84.50 197 SER A N 1
ATOM 1605 C CA . SER A 1 197 ? 11.143 -3.454 -32.198 1.00 84.50 197 SER A CA 1
ATOM 1606 C C . SER A 1 197 ? 11.652 -2.411 -33.206 1.00 84.50 197 SER A C 1
ATOM 1608 O O . SER A 1 197 ? 11.859 -2.733 -34.375 1.00 84.50 197 SER A O 1
ATOM 1610 N N . ARG A 1 198 ? 11.921 -1.179 -32.745 1.00 84.62 198 ARG A N 1
ATOM 1611 C CA . ARG A 1 198 ? 12.342 -0.035 -33.574 1.00 84.62 198 ARG A CA 1
ATOM 1612 C C . ARG A 1 198 ? 13.851 0.206 -33.578 1.00 84.62 198 ARG A C 1
ATOM 1614 O O . ARG A 1 198 ? 14.344 0.921 -34.452 1.00 84.62 198 ARG A O 1
ATOM 1621 N N . ALA A 1 199 ? 14.571 -0.318 -32.589 1.00 82.19 199 ALA A N 1
ATOM 1622 C CA . ALA A 1 199 ? 16.004 -0.116 -32.457 1.00 82.19 199 ALA A CA 1
ATOM 1623 C C . ALA A 1 199 ? 16.740 -0.713 -33.662 1.00 82.19 199 ALA A C 1
ATOM 1625 O O . ALA A 1 199 ? 16.430 -1.810 -34.133 1.00 82.19 199 ALA A O 1
ATOM 1626 N N . LYS A 1 200 ? 17.714 0.043 -34.174 1.00 78.06 200 LYS A N 1
ATOM 1627 C CA . LYS A 1 200 ? 18.589 -0.438 -35.239 1.00 78.06 200 LYS A CA 1
ATOM 1628 C C . LYS A 1 200 ? 19.571 -1.441 -34.659 1.00 78.06 200 LYS A C 1
ATOM 1630 O O . LYS A 1 200 ? 20.078 -1.244 -33.556 1.00 78.06 200 LYS A O 1
ATOM 1635 N N . SER A 1 201 ? 19.852 -2.469 -35.446 1.00 77.50 201 SER A N 1
ATOM 1636 C CA . SER A 1 201 ? 20.928 -3.397 -35.151 1.00 77.50 201 SER A CA 1
ATOM 1637 C C . SER A 1 201 ? 22.255 -2.658 -35.004 1.00 77.50 201 SER A C 1
ATOM 1639 O O . SER A 1 201 ? 22.569 -1.788 -35.822 1.00 77.50 201 SER A O 1
ATOM 1641 N N . ILE A 1 202 ? 23.032 -3.001 -33.983 1.00 72.00 202 ILE A N 1
ATOM 1642 C CA . ILE A 1 202 ? 24.342 -2.394 -33.710 1.00 72.00 202 ILE A CA 1
ATOM 1643 C C . ILE A 1 202 ? 25.510 -3.215 -34.278 1.00 72.00 202 ILE A C 1
ATOM 1645 O O . ILE A 1 202 ? 26.672 -2.907 -34.020 1.00 72.00 202 ILE A O 1
ATOM 1649 N N . THR A 1 203 ? 25.244 -4.268 -35.054 1.00 58.91 203 THR A N 1
ATOM 1650 C CA . THR A 1 203 ? 26.277 -5.243 -35.417 1.00 58.91 203 THR A 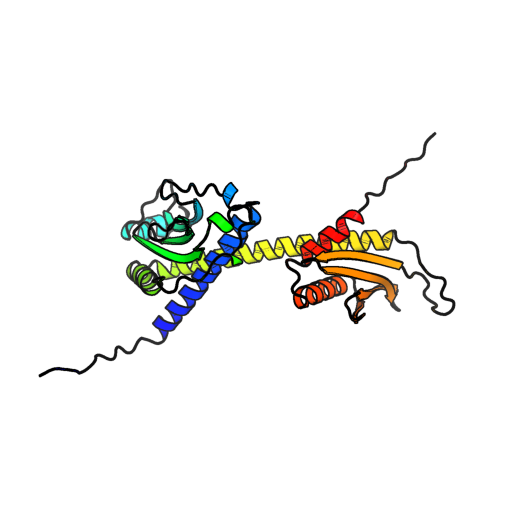CA 1
ATOM 1651 C C . THR A 1 203 ? 27.313 -4.694 -36.407 1.00 58.91 203 THR A C 1
ATOM 1653 O O . THR A 1 203 ? 27.025 -4.465 -37.578 1.00 58.91 203 THR A O 1
ATOM 1656 N N . ASN A 1 204 ? 28.556 -4.578 -35.918 1.00 46.47 204 ASN A N 1
ATOM 1657 C CA . ASN A 1 204 ? 29.816 -4.528 -36.675 1.00 46.47 204 ASN A CA 1
ATOM 1658 C C . ASN A 1 204 ? 30.834 -5.543 -36.086 1.00 46.47 204 ASN A C 1
ATOM 1660 O O . ASN A 1 204 ? 32.029 -5.273 -35.991 1.00 46.47 204 ASN A O 1
ATOM 1664 N N . LEU A 1 205 ? 30.349 -6.695 -35.599 1.00 48.62 205 LEU A N 1
ATOM 1665 C CA . LEU A 1 205 ? 31.150 -7.754 -34.966 1.00 48.62 205 LEU A CA 1
ATOM 1666 C C . LEU A 1 205 ? 31.260 -8.955 -35.915 1.00 48.62 205 LEU A C 1
ATOM 1668 O O . LEU A 1 205 ? 30.286 -9.661 -36.154 1.00 48.62 205 LEU A O 1
ATOM 1672 N N . SER A 1 206 ? 32.457 -9.186 -36.453 1.00 42.44 206 SER A N 1
ATOM 1673 C CA . SER A 1 206 ? 32.775 -10.181 -37.491 1.00 42.44 206 SER A CA 1
ATOM 1674 C C . SER A 1 206 ? 32.745 -11.653 -37.038 1.00 42.44 206 SER A C 1
ATOM 1676 O O . SER A 1 206 ? 33.169 -12.528 -37.790 1.00 42.44 206 SER A O 1
ATOM 1678 N N . THR A 1 207 ? 32.260 -11.954 -35.830 1.00 43.28 207 THR A N 1
ATOM 1679 C CA . THR A 1 207 ? 32.453 -13.264 -35.179 1.00 43.28 207 THR A CA 1
ATOM 1680 C C . THR A 1 207 ? 31.196 -13.928 -34.613 1.00 43.28 207 THR A C 1
ATOM 1682 O O . THR A 1 207 ? 31.304 -15.042 -34.106 1.00 43.28 207 THR A O 1
ATOM 1685 N N . ILE A 1 208 ? 30.003 -13.326 -34.710 1.00 46.97 208 ILE A N 1
ATOM 1686 C CA . ILE A 1 208 ? 28.761 -13.931 -34.189 1.00 46.97 208 ILE A CA 1
ATOM 1687 C C . ILE A 1 208 ? 27.757 -14.092 -35.334 1.00 46.97 208 ILE A C 1
ATOM 1689 O O . ILE A 1 208 ? 27.322 -13.117 -35.934 1.00 46.97 208 ILE A O 1
ATOM 1693 N N . ALA A 1 209 ? 27.397 -15.338 -35.642 1.00 47.09 209 ALA A N 1
ATOM 1694 C CA . ALA A 1 209 ? 26.608 -15.711 -36.819 1.00 47.09 209 ALA A CA 1
ATOM 1695 C C . ALA A 1 209 ? 25.095 -15.390 -36.738 1.00 47.09 209 ALA A C 1
ATOM 1697 O O . ALA A 1 209 ? 24.382 -15.668 -37.695 1.00 47.09 209 ALA A O 1
ATOM 1698 N N . ASN A 1 210 ? 24.610 -14.771 -35.653 1.00 50.97 210 ASN A N 1
ATOM 1699 C CA . ASN A 1 210 ? 23.229 -14.285 -35.512 1.00 50.97 210 ASN A CA 1
ATOM 1700 C C . ASN A 1 210 ? 23.256 -12.769 -35.258 1.00 50.97 210 ASN A C 1
ATOM 1702 O O . ASN A 1 210 ? 23.530 -12.311 -34.151 1.00 50.97 210 ASN A O 1
ATOM 1706 N N . THR A 1 211 ? 23.047 -11.994 -36.319 1.00 57.84 211 THR A N 1
ATOM 1707 C CA . THR A 1 211 ? 23.542 -10.619 -36.488 1.00 57.84 211 THR A CA 1
ATOM 1708 C C . THR A 1 211 ? 22.526 -9.506 -36.215 1.00 57.84 211 THR A C 1
ATOM 1710 O O . THR A 1 211 ? 22.749 -8.388 -36.676 1.00 57.84 211 THR A O 1
ATOM 1713 N N . ASP A 1 212 ? 21.455 -9.748 -35.449 1.00 67.06 212 ASP A N 1
ATOM 1714 C CA . ASP A 1 212 ? 20.553 -8.672 -35.007 1.00 67.06 212 ASP A CA 1
ATOM 1715 C C . ASP A 1 212 ? 20.623 -8.439 -33.493 1.00 67.06 212 ASP A C 1
ATOM 1717 O O . ASP A 1 212 ? 19.764 -8.896 -32.738 1.00 67.06 212 ASP A O 1
ATOM 1721 N N . ILE A 1 213 ? 21.693 -7.768 -33.048 1.00 77.44 213 ILE A N 1
ATOM 1722 C CA . ILE A 1 213 ? 21.815 -7.299 -31.663 1.00 77.44 213 ILE A CA 1
ATOM 1723 C C . ILE A 1 213 ? 21.345 -5.854 -31.610 1.00 77.44 213 ILE A C 1
ATOM 1725 O O . ILE A 1 213 ? 21.819 -5.012 -32.372 1.00 77.44 213 ILE A O 1
ATOM 1729 N N . LYS A 1 214 ? 20.450 -5.553 -30.676 1.00 85.38 214 LYS A N 1
ATOM 1730 C CA . LYS A 1 214 ? 19.929 -4.208 -30.434 1.00 85.38 214 LYS A CA 1
ATOM 1731 C C . LYS A 1 214 ? 20.291 -3.758 -29.031 1.00 85.38 214 LYS A C 1
ATOM 1733 O O . LYS A 1 214 ? 20.318 -4.567 -28.108 1.00 85.38 214 LYS A O 1
ATOM 1738 N N . GLU A 1 215 ? 20.535 -2.466 -28.867 1.00 87.62 215 GLU A N 1
ATOM 1739 C CA . GLU A 1 215 ? 20.900 -1.866 -27.585 1.00 87.62 215 GLU A CA 1
ATOM 1740 C C . GLU A 1 215 ? 19.872 -0.813 -27.170 1.00 87.62 215 GLU A C 1
ATOM 1742 O O . GLU A 1 215 ? 19.402 -0.019 -27.988 1.00 87.62 215 GLU A O 1
ATOM 1747 N N . CYS A 1 216 ? 19.545 -0.801 -25.882 1.00 88.19 216 CYS A N 1
ATOM 1748 C CA . CYS A 1 216 ? 18.787 0.250 -25.228 1.00 88.19 216 CYS A CA 1
ATOM 1749 C C . CYS A 1 216 ? 19.501 0.643 -23.936 1.00 88.19 216 CYS A C 1
ATOM 1751 O O . CYS A 1 216 ? 19.789 -0.207 -23.095 1.00 88.19 216 CYS A O 1
ATOM 1753 N N . ARG A 1 217 ? 19.746 1.938 -23.754 1.00 88.75 217 ARG A N 1
ATOM 1754 C CA . ARG A 1 217 ? 20.261 2.489 -22.503 1.00 88.75 217 ARG A CA 1
ATOM 1755 C C . ARG A 1 217 ? 19.123 3.141 -21.730 1.00 88.75 217 ARG A C 1
ATOM 1757 O O . ARG A 1 217 ? 18.378 3.939 -22.292 1.00 88.75 217 ARG A O 1
ATOM 1764 N N . LEU A 1 218 ? 19.012 2.796 -20.454 1.00 88.81 218 LEU A N 1
ATOM 1765 C CA . LEU A 1 218 ? 18.049 3.353 -19.518 1.00 88.81 218 LEU A CA 1
ATOM 1766 C C . LEU A 1 218 ? 18.805 4.101 -18.422 1.00 88.81 218 LEU A C 1
ATOM 1768 O O . LEU A 1 218 ? 19.534 3.485 -17.647 1.00 88.81 218 LEU A O 1
ATOM 1772 N N . ASP A 1 219 ? 18.639 5.418 -18.367 1.00 87.69 219 ASP A N 1
ATOM 1773 C CA . ASP A 1 219 ? 19.229 6.269 -17.335 1.00 87.69 219 ASP A CA 1
ATOM 1774 C C . ASP A 1 219 ? 18.127 6.740 -16.376 1.00 87.69 219 ASP A C 1
ATOM 1776 O O . ASP A 1 219 ? 17.078 7.204 -16.819 1.00 87.69 219 ASP A O 1
ATOM 1780 N N . PHE A 1 220 ? 18.356 6.636 -15.066 1.00 84.31 220 PHE A N 1
ATOM 1781 C CA . PHE A 1 220 ? 17.407 7.098 -14.048 1.00 84.31 220 PHE A CA 1
ATOM 1782 C C . PHE A 1 220 ? 18.097 7.569 -12.775 1.00 84.31 220 PHE A C 1
ATOM 1784 O O . PHE A 1 220 ? 19.249 7.229 -12.507 1.00 84.31 220 PHE A O 1
ATOM 1791 N N . THR A 1 221 ? 17.386 8.385 -11.998 1.00 80.81 221 THR A N 1
ATOM 1792 C CA . THR A 1 221 ? 17.862 8.902 -10.711 1.00 80.81 221 THR A CA 1
ATOM 1793 C C . THR A 1 221 ? 16.957 8.379 -9.604 1.00 80.81 221 THR A C 1
ATOM 1795 O O . THR A 1 221 ? 15.741 8.470 -9.737 1.00 80.81 221 THR A O 1
ATOM 1798 N N . ALA A 1 222 ? 17.543 7.853 -8.531 1.00 72.38 222 ALA A N 1
ATOM 1799 C CA . ALA A 1 222 ? 16.834 7.530 -7.295 1.00 72.38 222 ALA A CA 1
ATOM 1800 C C . ALA A 1 222 ? 17.692 7.944 -6.095 1.00 72.38 222 ALA A C 1
ATOM 1802 O O . ALA A 1 222 ? 18.878 7.609 -6.049 1.00 72.38 222 ALA A O 1
ATOM 1803 N N . ASP A 1 223 ? 17.109 8.696 -5.161 1.00 69.62 223 ASP A N 1
ATOM 1804 C CA . ASP A 1 223 ? 17.770 9.213 -3.950 1.00 69.62 223 ASP A CA 1
ATOM 1805 C C . ASP A 1 223 ? 19.124 9.870 -4.257 1.00 69.62 223 ASP A C 1
ATOM 1807 O O . ASP A 1 223 ? 20.167 9.463 -3.747 1.00 69.62 223 ASP A O 1
ATOM 1811 N N . GLU A 1 224 ? 19.126 10.815 -5.206 1.00 72.94 224 GLU A N 1
ATOM 1812 C CA . GLU A 1 224 ? 20.317 11.542 -5.692 1.00 72.94 224 GLU A CA 1
ATOM 1813 C C . GLU A 1 224 ? 21.388 10.682 -6.397 1.00 72.94 224 GLU A C 1
ATOM 1815 O O . GLU A 1 224 ? 22.357 11.206 -6.957 1.00 72.94 224 GLU A O 1
ATOM 1820 N N . ARG A 1 225 ? 21.210 9.358 -6.461 1.00 77.00 225 ARG A N 1
ATOM 1821 C CA . ARG A 1 225 ? 22.101 8.434 -7.170 1.00 77.00 225 ARG A CA 1
ATOM 1822 C C . ARG A 1 225 ? 21.654 8.287 -8.616 1.00 77.00 225 ARG A C 1
ATOM 1824 O O . ARG A 1 225 ? 20.481 8.063 -8.904 1.00 77.00 225 ARG A O 1
ATOM 1831 N N . ARG A 1 226 ? 22.613 8.364 -9.539 1.00 83.19 226 ARG A N 1
ATOM 1832 C CA . ARG A 1 226 ? 22.384 8.104 -10.965 1.00 83.19 226 ARG A CA 1
ATOM 1833 C C . ARG A 1 226 ? 22.665 6.645 -11.287 1.00 83.19 226 ARG A C 1
ATOM 1835 O O . ARG A 1 226 ? 23.745 6.136 -10.996 1.00 83.19 226 ARG A O 1
ATOM 1842 N N . PHE A 1 227 ? 21.710 6.012 -11.942 1.00 82.88 227 PHE A N 1
ATOM 1843 C CA . PHE A 1 227 ? 21.790 4.651 -12.439 1.00 82.88 227 PHE A CA 1
ATOM 1844 C C . PHE A 1 227 ? 21.776 4.685 -13.963 1.00 82.88 227 PHE A C 1
ATOM 1846 O O . PHE A 1 227 ? 21.045 5.465 -14.573 1.00 82.88 227 PHE A O 1
ATOM 1853 N N . SER A 1 228 ? 22.580 3.820 -14.572 1.00 86.69 228 SER A N 1
ATOM 1854 C CA . SER A 1 228 ? 22.492 3.524 -15.996 1.00 86.69 228 SER A CA 1
ATOM 1855 C C . SER A 1 228 ? 22.452 2.020 -16.181 1.00 86.69 228 SER A C 1
ATOM 1857 O O . SER A 1 228 ? 23.275 1.291 -15.619 1.00 86.69 228 SER A O 1
ATOM 1859 N N . VAL A 1 229 ? 21.482 1.549 -16.952 1.00 87.81 229 VAL A N 1
ATOM 1860 C CA . VAL A 1 229 ? 21.341 0.151 -17.340 1.00 87.81 229 VAL A CA 1
ATOM 1861 C C . VAL A 1 229 ? 21.449 0.083 -18.853 1.00 87.81 229 VAL A C 1
ATOM 1863 O O . VAL A 1 229 ? 20.649 0.681 -19.568 1.00 87.81 229 VAL A O 1
ATOM 1866 N N . VAL A 1 230 ? 22.430 -0.665 -19.347 1.00 87.94 230 VAL A N 1
ATOM 1867 C CA . VAL A 1 230 ? 22.530 -0.990 -20.773 1.00 87.94 230 VAL A CA 1
ATOM 1868 C C . VAL A 1 230 ? 21.911 -2.360 -20.977 1.00 87.94 230 VAL A C 1
ATOM 1870 O O . VAL A 1 230 ? 22.347 -3.332 -20.361 1.00 87.94 230 VAL A O 1
ATOM 1873 N N . VAL A 1 231 ? 20.887 -2.424 -21.820 1.00 88.56 231 VAL A N 1
ATOM 1874 C CA . VAL A 1 231 ? 20.125 -3.625 -22.152 1.00 88.56 231 VAL A CA 1
ATOM 1875 C C . VAL A 1 231 ? 20.408 -3.998 -23.598 1.00 88.56 231 VAL A C 1
ATOM 1877 O O . VAL A 1 231 ? 20.235 -3.188 -24.507 1.00 88.56 231 VAL A O 1
ATOM 1880 N N . LEU A 1 232 ? 20.819 -5.239 -23.809 1.00 87.44 232 LEU A N 1
ATOM 1881 C CA . LEU A 1 232 ? 21.066 -5.826 -25.115 1.00 87.44 232 LEU A CA 1
ATOM 1882 C C . LEU A 1 232 ? 19.984 -6.857 -25.407 1.00 87.44 232 LEU A C 1
ATOM 1884 O O . LEU A 1 232 ? 19.729 -7.733 -24.581 1.00 87.44 232 LEU A O 1
ATOM 1888 N N . ASN A 1 233 ? 19.388 -6.774 -26.590 1.00 87.75 233 ASN A N 1
ATOM 1889 C CA . ASN A 1 233 ? 18.454 -7.755 -27.119 1.00 87.75 233 ASN A CA 1
ATOM 1890 C C . ASN A 1 233 ? 19.117 -8.512 -28.272 1.00 87.75 233 ASN A C 1
ATOM 1892 O O . ASN A 1 233 ? 19.620 -7.897 -29.210 1.00 87.75 233 ASN A O 1
ATOM 1896 N N . GLY A 1 234 ? 19.118 -9.837 -28.179 1.00 83.81 234 GLY A N 1
ATOM 1897 C CA . GLY A 1 234 ? 19.523 -10.757 -29.237 1.00 83.81 234 GLY A CA 1
ATOM 1898 C C . GLY A 1 234 ? 18.524 -11.905 -29.341 1.00 83.81 234 GLY A C 1
ATOM 1899 O O . GLY A 1 234 ? 17.422 -11.814 -28.804 1.00 83.81 234 GLY A O 1
ATOM 1900 N N . HIS A 1 235 ? 18.913 -12.991 -30.004 1.00 82.56 235 HIS A N 1
ATOM 1901 C CA . HIS A 1 235 ? 18.065 -14.173 -30.160 1.00 82.56 235 HIS A CA 1
ATOM 1902 C C . HIS A 1 235 ? 18.809 -15.445 -29.738 1.00 82.56 235 HIS A C 1
ATOM 1904 O O . HIS A 1 235 ? 20.021 -15.556 -29.947 1.00 82.56 235 HIS A O 1
ATOM 1910 N N . ASP A 1 236 ? 18.095 -16.388 -29.125 1.00 81.25 236 ASP A N 1
ATOM 1911 C CA . ASP A 1 236 ? 18.626 -17.712 -28.794 1.00 81.25 236 ASP A CA 1
ATOM 1912 C C . ASP A 1 236 ? 18.716 -18.629 -30.036 1.00 81.25 236 ASP A C 1
ATOM 1914 O O . ASP A 1 236 ? 18.426 -18.230 -31.167 1.00 81.25 236 ASP A O 1
ATOM 1918 N N . ALA A 1 237 ? 19.127 -19.885 -29.835 1.00 78.62 237 ALA A N 1
ATOM 1919 C CA . ALA A 1 237 ? 19.236 -20.874 -30.912 1.00 78.62 237 ALA A CA 1
ATOM 1920 C C . ALA A 1 237 ? 17.886 -21.243 -31.562 1.00 78.62 237 ALA A C 1
ATOM 1922 O O . ALA A 1 237 ? 17.869 -21.783 -32.667 1.00 78.62 237 ALA A O 1
ATOM 1923 N N . PHE A 1 238 ? 16.771 -20.954 -30.891 1.00 81.06 238 PHE A N 1
ATOM 1924 C CA . PHE A 1 238 ? 15.408 -21.173 -31.373 1.00 81.06 238 PHE A CA 1
ATOM 1925 C C . PHE A 1 238 ? 14.785 -19.897 -31.952 1.00 81.06 238 PHE A C 1
ATOM 1927 O O . PHE A 1 238 ? 13.603 -19.893 -32.290 1.00 81.06 238 PHE A O 1
ATOM 1934 N N . ASN A 1 239 ? 15.581 -18.834 -32.102 1.00 77.88 239 ASN A N 1
ATOM 1935 C CA . ASN A 1 239 ? 15.156 -17.527 -32.583 1.00 77.88 239 ASN A CA 1
ATOM 1936 C C . ASN A 1 239 ? 14.140 -16.819 -31.660 1.00 77.88 239 ASN A C 1
ATOM 1938 O O . ASN A 1 239 ? 13.364 -15.983 -32.123 1.00 77.88 239 ASN A O 1
ATOM 1942 N N . ASN A 1 240 ? 14.145 -17.117 -30.356 1.00 78.12 240 ASN A N 1
ATOM 1943 C CA . ASN A 1 240 ? 13.390 -16.355 -29.358 1.00 78.12 240 ASN A CA 1
ATOM 1944 C C . ASN A 1 240 ? 14.203 -15.143 -28.885 1.00 78.12 240 ASN A C 1
ATOM 1946 O O . ASN A 1 240 ? 15.417 -15.274 -28.695 1.00 78.12 240 ASN A O 1
ATOM 1950 N N . PRO A 1 241 ? 13.570 -13.980 -28.644 1.00 82.31 241 PRO A N 1
ATOM 1951 C CA . PRO A 1 241 ? 14.270 -12.811 -28.134 1.00 82.31 241 PRO A CA 1
ATOM 1952 C C . PRO A 1 241 ? 14.784 -13.063 -26.713 1.00 82.31 241 PRO A C 1
ATOM 1954 O O . PRO A 1 241 ? 14.030 -13.439 -25.817 1.00 82.31 241 PRO A O 1
ATOM 1957 N N . VAL A 1 242 ? 16.069 -12.797 -26.501 1.00 86.00 242 VAL A N 1
ATOM 1958 C CA . VAL A 1 242 ? 16.730 -12.879 -25.197 1.00 86.00 242 VAL A CA 1
ATOM 1959 C C . VAL A 1 242 ? 17.423 -11.570 -24.865 1.00 86.00 242 VAL A C 1
ATOM 1961 O O . VAL A 1 242 ? 17.913 -10.851 -25.739 1.00 86.00 242 VAL A O 1
ATOM 1964 N N . TYR A 1 243 ? 17.471 -11.268 -23.576 1.00 86.62 243 TYR A N 1
ATOM 1965 C CA . TYR A 1 243 ? 17.929 -10.003 -23.038 1.00 86.62 243 TYR A CA 1
ATOM 1966 C C . TYR A 1 243 ? 19.100 -10.230 -22.090 1.00 86.62 243 TYR A C 1
ATOM 1968 O O . TYR A 1 243 ? 19.125 -11.164 -21.281 1.00 86.62 243 TYR A O 1
ATOM 1976 N N . SER A 1 244 ? 20.096 -9.360 -22.188 1.00 85.75 244 SER A N 1
ATOM 1977 C CA . SER A 1 244 ? 21.186 -9.263 -21.221 1.00 85.75 244 SER A CA 1
ATOM 1978 C C . SER A 1 244 ? 21.395 -7.810 -20.834 1.00 85.75 244 SER A C 1
ATOM 1980 O O . SER A 1 244 ? 21.082 -6.914 -21.614 1.00 85.75 244 SER A O 1
ATOM 1982 N N . SER A 1 245 ? 21.882 -7.548 -19.625 1.00 84.06 245 SER A N 1
ATOM 1983 C CA . SER A 1 245 ? 22.096 -6.167 -19.203 1.00 84.06 245 SER A CA 1
ATOM 1984 C C . SER A 1 245 ? 23.155 -5.998 -18.135 1.00 84.06 245 SER A C 1
ATOM 1986 O O . SER A 1 245 ? 23.301 -6.831 -17.236 1.00 84.06 245 SER A O 1
ATOM 1988 N N . VAL A 1 246 ? 23.805 -4.840 -18.172 1.00 82.00 246 VAL A N 1
ATOM 1989 C CA . VAL A 1 246 ? 24.802 -4.417 -17.189 1.00 82.00 246 VAL A CA 1
ATOM 1990 C C . VAL A 1 246 ? 24.360 -3.102 -16.556 1.00 82.00 246 VAL A C 1
ATOM 1992 O O . VAL A 1 246 ? 23.914 -2.198 -17.263 1.00 82.00 246 VAL A O 1
ATOM 1995 N N . MET A 1 247 ? 24.480 -3.000 -15.227 1.00 79.62 247 MET A N 1
ATOM 1996 C CA . MET A 1 247 ? 24.230 -1.757 -14.492 1.00 79.62 247 MET A CA 1
ATOM 1997 C C . MET A 1 247 ? 25.543 -1.067 -14.154 1.00 79.62 247 MET A C 1
ATOM 1999 O O . MET A 1 247 ? 26.452 -1.700 -13.613 1.00 79.62 247 MET A O 1
ATOM 2003 N N . THR A 1 248 ? 25.621 0.239 -14.380 1.00 70.44 248 THR A N 1
ATOM 2004 C CA . THR A 1 248 ? 26.729 1.063 -13.893 1.00 70.44 248 THR A CA 1
ATOM 2005 C C . THR A 1 248 ? 26.494 1.425 -12.425 1.00 70.44 248 THR A C 1
ATOM 2007 O O . THR A 1 248 ? 25.985 2.495 -12.099 1.00 70.44 248 THR A O 1
ATOM 2010 N N . LEU A 1 249 ? 26.827 0.507 -11.523 1.00 62.47 249 LEU A N 1
ATOM 2011 C CA . LEU A 1 249 ? 27.156 0.839 -10.132 1.00 62.47 249 LEU A CA 1
ATOM 2012 C C . LEU A 1 249 ? 28.678 1.062 -10.032 1.00 62.47 249 LEU A C 1
ATOM 2014 O O . LEU A 1 249 ? 29.369 0.803 -11.019 1.00 62.47 249 LEU A O 1
ATOM 2018 N N . PRO A 1 250 ? 29.246 1.493 -8.883 1.00 52.56 250 PRO A N 1
ATOM 2019 C CA . PRO A 1 250 ? 30.707 1.542 -8.698 1.00 52.56 250 PRO A CA 1
ATOM 2020 C C . PRO A 1 250 ? 31.441 0.227 -9.044 1.00 52.56 250 PRO A C 1
ATOM 2022 O O . PRO A 1 250 ? 32.651 0.231 -9.234 1.00 52.56 250 PRO A O 1
ATOM 2025 N N . GLU A 1 251 ? 30.710 -0.874 -9.224 1.00 52.84 251 GLU A N 1
ATOM 2026 C CA . GLU A 1 251 ? 31.167 -2.098 -9.870 1.00 52.84 251 GLU A CA 1
ATOM 2027 C C . GLU A 1 251 ? 30.181 -2.435 -11.003 1.00 52.84 251 GLU A C 1
ATOM 2029 O O . GLU A 1 251 ? 28.981 -2.586 -10.756 1.00 52.84 251 GLU A O 1
ATOM 2034 N N . TYR A 1 252 ? 30.658 -2.544 -12.248 1.00 57.78 252 TYR A N 1
ATOM 2035 C CA . TYR A 1 252 ? 29.855 -3.019 -13.382 1.00 57.78 252 TYR A CA 1
ATOM 2036 C C . TYR A 1 252 ? 29.465 -4.480 -13.136 1.00 57.78 252 TYR A C 1
ATOM 2038 O O . TYR A 1 252 ? 30.187 -5.405 -13.509 1.00 57.78 252 TYR A O 1
ATOM 2046 N N . LYS A 1 253 ? 28.328 -4.706 -12.477 1.00 66.31 253 LYS A N 1
ATOM 2047 C CA . LYS A 1 253 ? 27.789 -6.045 -12.256 1.00 66.31 253 LYS A CA 1
ATOM 2048 C C . LYS A 1 253 ? 26.692 -6.308 -13.273 1.00 66.31 253 LYS A C 1
ATOM 2050 O O . LYS A 1 253 ? 25.783 -5.497 -13.462 1.00 66.31 253 LYS A O 1
ATOM 2055 N N . SER A 1 254 ? 26.780 -7.458 -13.928 1.00 74.06 254 SER A N 1
ATOM 2056 C CA . SER A 1 254 ? 25.684 -7.920 -14.765 1.00 74.06 254 SER A CA 1
ATOM 2057 C C . SER A 1 254 ? 24.440 -8.194 -13.919 1.00 74.06 254 SER A C 1
ATOM 2059 O O . SER A 1 254 ? 24.526 -8.806 -12.851 1.00 74.06 254 SER A O 1
ATOM 2061 N N . ILE A 1 255 ? 23.290 -7.730 -14.405 1.00 75.81 255 ILE A N 1
ATOM 2062 C CA . ILE A 1 255 ? 21.979 -7.923 -13.768 1.00 75.81 255 ILE A CA 1
ATOM 2063 C C . ILE A 1 255 ? 21.312 -9.191 -14.308 1.00 75.81 255 ILE A C 1
ATOM 2065 O O . ILE A 1 255 ? 20.670 -9.940 -13.570 1.00 75.81 255 ILE A O 1
ATOM 2069 N N . ALA A 1 256 ? 21.451 -9.425 -15.612 1.00 77.25 256 ALA A N 1
ATOM 2070 C CA . ALA A 1 256 ? 20.735 -10.457 -16.336 1.00 77.25 256 ALA A CA 1
ATOM 2071 C C . ALA A 1 256 ? 21.541 -10.905 -17.558 1.00 77.25 256 ALA A C 1
ATOM 2073 O O . ALA A 1 256 ? 22.181 -10.101 -18.234 1.00 77.25 256 ALA A O 1
ATOM 2074 N N . HIS A 1 257 ? 21.477 -12.202 -17.847 1.00 81.12 257 HIS A N 1
ATOM 2075 C CA . HIS A 1 257 ? 22.156 -12.825 -18.974 1.00 81.12 257 HIS A CA 1
ATOM 2076 C C . HIS A 1 257 ? 21.208 -13.803 -19.655 1.00 81.12 257 HIS A C 1
ATOM 2078 O O . HIS A 1 257 ? 20.809 -14.779 -19.024 1.00 81.12 257 HIS A O 1
ATOM 2084 N N . TYR A 1 258 ? 20.895 -13.536 -20.924 1.00 81.56 258 TYR A N 1
ATOM 2085 C CA . TYR A 1 258 ? 20.155 -14.426 -21.821 1.00 81.56 258 TYR A CA 1
ATOM 2086 C C . TYR A 1 258 ? 18.832 -14.940 -21.228 1.00 81.56 258 TYR A C 1
ATOM 2088 O O . TYR A 1 258 ? 18.587 -16.141 -21.179 1.00 81.56 258 TYR A O 1
ATOM 2096 N N . VAL A 1 259 ? 17.998 -14.020 -20.741 1.00 86.56 259 VAL A N 1
ATOM 2097 C CA . VAL A 1 259 ? 16.647 -14.309 -20.220 1.00 86.56 259 VAL A CA 1
ATOM 2098 C C . VAL A 1 259 ? 15.579 -13.618 -21.062 1.00 86.56 259 VAL A C 1
ATOM 2100 O O . VAL A 1 259 ? 15.906 -12.731 -21.846 1.00 86.56 259 VAL A O 1
ATOM 2103 N N . ASP A 1 260 ? 14.312 -13.990 -20.906 1.00 89.88 260 ASP A N 1
ATOM 2104 C CA . ASP A 1 260 ? 13.190 -13.258 -21.500 1.00 89.88 260 ASP A CA 1
ATOM 2105 C C . ASP A 1 260 ? 13.003 -11.863 -20.857 1.00 89.88 260 ASP A C 1
ATOM 2107 O O . ASP A 1 260 ? 13.598 -11.545 -19.820 1.00 89.88 260 ASP A O 1
ATOM 2111 N N . LEU A 1 261 ? 12.199 -11.007 -21.499 1.00 89.69 261 LEU A N 1
ATOM 2112 C CA . LEU A 1 261 ? 12.022 -9.608 -21.090 1.00 89.69 261 LEU A CA 1
ATOM 2113 C C . LEU A 1 261 ? 11.347 -9.467 -19.717 1.00 89.69 261 LEU A C 1
ATOM 2115 O O . LEU A 1 261 ? 11.669 -8.542 -18.971 1.00 89.69 261 LEU A O 1
ATOM 2119 N N . ASP A 1 262 ? 10.439 -10.383 -19.383 1.00 92.81 262 ASP A N 1
ATOM 2120 C CA . ASP A 1 262 ? 9.706 -10.383 -18.118 1.00 92.81 262 ASP A CA 1
ATOM 2121 C C . ASP A 1 262 ? 10.659 -10.701 -16.961 1.00 92.81 262 ASP A C 1
ATOM 2123 O O . ASP A 1 262 ? 10.839 -9.894 -16.044 1.00 92.81 262 ASP A O 1
ATOM 2127 N N . THR A 1 263 ? 11.402 -11.804 -17.089 1.00 92.12 263 THR A N 1
ATOM 2128 C CA . THR A 1 263 ? 12.446 -12.205 -16.138 1.00 92.12 263 THR A CA 1
ATOM 2129 C C . THR A 1 263 ? 13.533 -11.137 -16.001 1.00 92.12 263 THR A C 1
ATOM 2131 O O . THR A 1 263 ? 14.079 -10.924 -14.912 1.00 92.12 263 THR A O 1
ATOM 2134 N N . TRP A 1 264 ? 13.893 -10.461 -17.096 1.00 92.31 264 TRP A N 1
ATOM 2135 C CA . TRP A 1 264 ? 14.831 -9.340 -17.059 1.00 92.31 264 TRP A CA 1
ATOM 2136 C C . TRP A 1 264 ? 14.305 -8.198 -16.176 1.00 92.31 264 TRP A C 1
ATOM 2138 O O . TRP A 1 264 ? 15.033 -7.728 -15.294 1.00 92.31 264 TRP A O 1
ATOM 2148 N N . TYR A 1 265 ? 13.046 -7.792 -16.369 1.00 92.62 265 TYR A N 1
ATOM 2149 C CA . TYR A 1 265 ? 12.421 -6.706 -15.613 1.00 92.62 265 TYR A CA 1
ATOM 2150 C C . TYR A 1 265 ? 12.371 -7.032 -14.117 1.00 92.62 265 TYR A C 1
ATOM 2152 O O . TYR A 1 265 ? 12.796 -6.227 -13.287 1.00 92.62 265 TYR A O 1
ATOM 2160 N N . GLU A 1 266 ? 11.953 -8.248 -13.759 1.00 92.88 266 GLU A N 1
ATOM 2161 C CA . GLU A 1 266 ? 11.891 -8.685 -12.360 1.00 92.88 266 GLU A CA 1
ATOM 2162 C C . GLU A 1 266 ? 13.267 -8.689 -11.680 1.00 92.88 266 GLU A C 1
ATOM 2164 O O . GLU A 1 266 ? 13.404 -8.290 -10.517 1.00 92.88 266 GLU A O 1
ATOM 2169 N N . LYS A 1 267 ? 14.320 -9.090 -12.406 1.00 91.56 267 LYS A N 1
ATOM 2170 C CA . LYS A 1 267 ? 15.700 -9.025 -11.901 1.00 91.56 267 LYS A CA 1
ATOM 2171 C C . LYS A 1 267 ? 16.157 -7.588 -11.681 1.00 91.56 267 LYS A C 1
ATOM 2173 O O . LYS A 1 267 ? 16.803 -7.327 -10.665 1.00 91.56 267 LYS A O 1
ATOM 2178 N N . LEU A 1 268 ? 15.819 -6.666 -12.583 1.00 89.81 268 LEU A N 1
ATOM 2179 C CA . LEU A 1 268 ? 16.135 -5.247 -12.418 1.00 89.81 268 LEU A CA 1
ATOM 2180 C C . LEU A 1 268 ? 15.443 -4.672 -11.177 1.00 89.81 268 LEU A C 1
ATOM 2182 O O . LEU A 1 268 ? 16.123 -4.116 -10.314 1.00 89.81 268 LEU A O 1
ATOM 2186 N N . VAL A 1 269 ? 14.133 -4.887 -11.031 1.00 91.31 269 VAL A N 1
ATOM 2187 C CA . VAL A 1 269 ? 13.363 -4.465 -9.849 1.00 91.31 269 VAL A CA 1
ATOM 2188 C C . VAL A 1 269 ? 13.996 -5.008 -8.564 1.00 91.31 269 VAL A C 1
ATOM 2190 O O . VAL A 1 269 ? 14.239 -4.255 -7.621 1.00 91.31 269 VAL A O 1
ATOM 2193 N N . LYS A 1 270 ? 14.337 -6.303 -8.523 1.00 90.12 270 LYS A N 1
ATOM 2194 C CA . LYS A 1 270 ? 14.979 -6.928 -7.355 1.00 90.12 270 LYS A CA 1
ATOM 2195 C C . LYS A 1 270 ? 16.321 -6.281 -7.007 1.00 90.12 270 LYS A C 1
ATOM 2197 O O . LYS A 1 270 ? 16.619 -6.089 -5.828 1.00 90.12 270 LYS A O 1
ATOM 2202 N N . VAL A 1 271 ? 17.132 -5.956 -8.011 1.00 87.56 271 VAL A N 1
ATOM 2203 C CA . VAL A 1 271 ? 18.417 -5.278 -7.809 1.00 87.56 271 VAL A CA 1
ATOM 2204 C C . VAL A 1 271 ? 18.214 -3.864 -7.265 1.00 87.56 271 VAL A C 1
ATOM 2206 O O . VAL A 1 271 ? 18.918 -3.487 -6.333 1.00 87.56 271 VAL A O 1
ATOM 2209 N N . LEU A 1 272 ? 17.250 -3.105 -7.790 1.00 86.50 272 LEU A N 1
ATOM 2210 C CA . LEU A 1 272 ? 16.938 -1.759 -7.302 1.00 86.50 272 LEU A CA 1
ATOM 2211 C C . LEU A 1 272 ? 16.425 -1.777 -5.856 1.00 86.50 272 LEU A C 1
ATOM 2213 O O . LEU A 1 272 ? 16.933 -1.016 -5.033 1.00 86.50 272 LEU A O 1
ATOM 2217 N N . ARG A 1 273 ? 15.546 -2.724 -5.492 1.00 87.31 273 ARG A N 1
ATOM 2218 C CA . ARG A 1 273 ? 15.143 -2.939 -4.085 1.00 87.31 273 ARG A CA 1
ATOM 2219 C C . ARG A 1 273 ? 16.339 -3.221 -3.182 1.00 87.31 273 ARG A C 1
ATOM 2221 O O . ARG A 1 273 ? 16.473 -2.616 -2.128 1.00 87.31 273 ARG A O 1
ATOM 2228 N N . ALA A 1 274 ? 17.253 -4.092 -3.612 1.00 85.00 274 ALA A N 1
ATOM 2229 C CA . ALA A 1 274 ? 18.472 -4.400 -2.858 1.00 85.00 274 ALA A CA 1
ATOM 2230 C C . ALA A 1 274 ? 19.445 -3.209 -2.744 1.00 85.00 274 ALA A C 1
ATOM 2232 O O . ALA A 1 274 ? 20.418 -3.270 -1.992 1.00 85.00 274 ALA A O 1
ATOM 2233 N N . LYS A 1 275 ? 19.215 -2.138 -3.510 1.00 82.31 275 LYS A N 1
ATOM 2234 C CA . LYS A 1 275 ? 19.942 -0.869 -3.431 1.00 82.31 275 LYS A CA 1
ATOM 2235 C C . LYS A 1 275 ? 19.153 0.211 -2.693 1.00 82.31 275 LYS A C 1
ATOM 2237 O O . LYS A 1 275 ? 19.589 1.361 -2.723 1.00 82.31 275 LYS A O 1
ATOM 2242 N N . ASN A 1 276 ? 18.075 -0.160 -2.000 1.00 80.50 276 ASN A N 1
ATOM 2243 C CA . ASN A 1 276 ? 17.184 0.748 -1.280 1.00 80.50 276 ASN A CA 1
ATOM 2244 C C . ASN A 1 276 ? 16.661 1.860 -2.196 1.00 80.50 276 ASN A C 1
ATOM 2246 O O . ASN A 1 276 ? 16.734 3.021 -1.832 1.00 80.50 276 ASN A O 1
ATOM 2250 N N . VAL A 1 277 ? 16.277 1.517 -3.428 1.00 81.75 277 VAL A N 1
ATOM 2251 C CA . VAL A 1 277 ? 15.513 2.432 -4.280 1.00 81.75 277 VAL A CA 1
ATOM 2252 C C . VAL A 1 277 ? 14.047 2.302 -3.901 1.00 81.75 277 VAL A C 1
ATOM 2254 O O . VAL A 1 277 ? 13.494 1.199 -3.980 1.00 81.75 277 VAL A O 1
ATOM 2257 N N . ASP A 1 278 ? 13.433 3.419 -3.531 1.00 78.69 278 ASP A N 1
ATOM 2258 C CA . ASP A 1 278 ? 12.003 3.483 -3.260 1.00 78.69 278 ASP A CA 1
ATOM 2259 C C . ASP A 1 278 ? 11.197 3.325 -4.553 1.00 78.69 278 ASP A C 1
ATOM 2261 O O . ASP A 1 278 ? 11.526 3.896 -5.593 1.00 78.69 278 ASP A O 1
ATOM 2265 N N . SER A 1 279 ? 10.138 2.513 -4.492 1.00 84.75 279 SER A N 1
ATOM 2266 C CA . SER A 1 279 ? 9.239 2.213 -5.619 1.00 84.75 279 SER A CA 1
ATOM 2267 C C . SER A 1 279 ? 9.952 1.964 -6.967 1.00 84.75 279 SER A C 1
ATOM 2269 O O . SER A 1 279 ? 9.740 2.713 -7.926 1.00 84.75 279 SER A O 1
ATOM 2271 N N . PRO A 1 280 ? 10.786 0.910 -7.096 1.00 89.44 280 PRO A N 1
ATOM 2272 C CA . PRO A 1 280 ? 11.577 0.657 -8.304 1.00 89.44 280 PRO A CA 1
ATOM 2273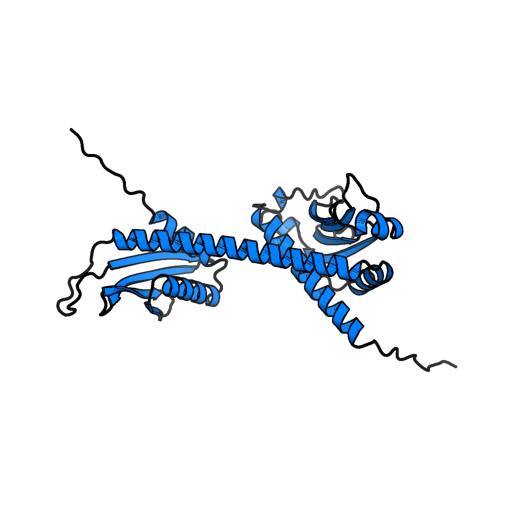 C C . PRO A 1 280 ? 10.775 0.619 -9.603 1.00 89.44 280 PRO A C 1
ATOM 2275 O O . PRO A 1 280 ? 11.254 1.088 -10.632 1.00 89.44 280 PRO A O 1
ATOM 2278 N N . GLU A 1 281 ? 9.561 0.073 -9.563 1.00 92.56 281 GLU A N 1
ATOM 2279 C CA . GLU A 1 281 ? 8.644 0.033 -10.697 1.00 92.56 281 GLU A CA 1
ATOM 2280 C C . GLU A 1 281 ? 8.344 1.436 -11.242 1.00 92.56 281 GLU A C 1
ATOM 2282 O O . GLU A 1 281 ? 8.351 1.626 -12.459 1.00 92.56 281 GLU A O 1
ATOM 2287 N N . ALA A 1 282 ? 8.140 2.423 -10.359 1.00 89.75 282 ALA A N 1
ATOM 2288 C CA . ALA A 1 282 ? 7.870 3.813 -10.737 1.00 89.75 282 ALA A CA 1
ATOM 2289 C C . ALA A 1 282 ? 9.093 4.443 -11.390 1.00 89.75 282 ALA A C 1
ATOM 2291 O O . ALA A 1 282 ? 8.999 4.973 -12.494 1.00 89.75 282 ALA A O 1
ATOM 2292 N N . VAL A 1 283 ? 10.256 4.288 -10.755 1.00 89.88 283 VAL A N 1
ATOM 2293 C CA . VAL A 1 283 ? 11.529 4.819 -11.255 1.00 89.88 283 VAL A CA 1
ATOM 2294 C C . VAL A 1 283 ? 11.859 4.258 -12.641 1.00 89.88 283 VAL A C 1
ATOM 2296 O O . VAL A 1 283 ? 12.241 5.009 -13.538 1.00 89.88 283 VAL A O 1
ATOM 2299 N N . ILE A 1 284 ? 11.690 2.946 -12.844 1.00 91.44 284 ILE A N 1
ATOM 2300 C CA . ILE A 1 284 ? 11.911 2.309 -14.149 1.00 91.44 284 ILE A CA 1
ATOM 2301 C C . ILE A 1 284 ? 10.917 2.848 -15.179 1.00 91.44 284 ILE A C 1
ATOM 2303 O O . ILE A 1 284 ? 11.320 3.201 -16.288 1.00 91.44 284 ILE A O 1
ATOM 2307 N N . LEU A 1 285 ? 9.627 2.908 -14.840 1.00 92.56 285 LEU A N 1
ATOM 2308 C CA . LEU A 1 285 ? 8.596 3.361 -15.768 1.00 92.56 285 LEU A CA 1
ATOM 2309 C C . LEU A 1 285 ? 8.809 4.824 -16.181 1.00 92.56 285 LEU A C 1
ATOM 2311 O O . LEU A 1 285 ? 8.744 5.137 -17.369 1.00 92.56 285 LEU A O 1
ATOM 2315 N N . ASP A 1 286 ? 9.136 5.705 -15.239 1.00 91.50 286 ASP A N 1
ATOM 2316 C CA . ASP A 1 286 ? 9.437 7.113 -15.508 1.00 91.50 286 ASP A CA 1
ATOM 2317 C C . ASP A 1 286 ? 10.656 7.285 -16.413 1.00 91.50 286 ASP A C 1
ATOM 2319 O O . ASP A 1 286 ? 10.653 8.130 -17.309 1.00 91.50 286 ASP A O 1
ATOM 2323 N N . ALA A 1 287 ? 11.668 6.435 -16.250 1.00 90.12 287 ALA A N 1
ATOM 2324 C CA . ALA A 1 287 ? 12.834 6.401 -17.124 1.00 90.12 287 ALA A CA 1
ATOM 2325 C C . ALA A 1 287 ? 12.506 5.912 -18.545 1.00 90.12 287 ALA A C 1
ATOM 2327 O O . ALA A 1 287 ? 13.136 6.332 -19.518 1.00 90.12 287 ALA A O 1
ATOM 2328 N N . LEU A 1 288 ? 11.520 5.019 -18.674 1.00 92.06 288 LEU A N 1
ATOM 2329 C CA . LEU A 1 288 ? 11.087 4.445 -19.948 1.00 92.06 288 LEU A CA 1
ATOM 2330 C C . LEU A 1 288 ? 10.142 5.362 -20.727 1.00 92.06 288 LEU A C 1
ATOM 2332 O O . LEU A 1 288 ? 10.222 5.394 -21.955 1.00 92.06 288 LEU A O 1
ATOM 2336 N N . ARG A 1 289 ? 9.276 6.128 -20.053 1.00 90.88 289 ARG A N 1
ATOM 2337 C CA . ARG A 1 289 ? 8.276 7.016 -20.682 1.00 90.88 289 ARG A CA 1
ATOM 2338 C C . ARG A 1 289 ? 8.847 7.913 -21.797 1.00 90.88 289 ARG A C 1
ATOM 2340 O O . ARG A 1 289 ? 8.251 7.946 -22.872 1.00 90.88 289 ARG A O 1
ATOM 2347 N N . PRO A 1 290 ? 10.013 8.578 -21.650 1.00 89.19 290 PRO A N 1
ATOM 2348 C CA . PRO A 1 290 ? 10.610 9.376 -22.729 1.00 89.19 290 PRO A CA 1
ATOM 2349 C C . PRO A 1 290 ? 10.979 8.581 -23.995 1.00 89.19 290 PRO A C 1
ATOM 2351 O O . PRO A 1 290 ? 11.117 9.160 -25.080 1.00 89.19 290 PRO A O 1
ATOM 2354 N N . LEU A 1 291 ? 11.173 7.264 -23.869 1.00 87.81 291 LEU A N 1
ATOM 2355 C CA . LEU A 1 291 ? 11.498 6.355 -24.972 1.00 87.81 291 LEU A CA 1
ATOM 2356 C C . LEU A 1 291 ? 10.243 5.864 -25.712 1.00 87.81 291 LEU A C 1
ATOM 2358 O O . LEU A 1 291 ? 10.340 5.401 -26.858 1.00 87.81 291 LEU A O 1
ATOM 2362 N N . ASP A 1 292 ? 9.064 6.013 -25.104 1.00 88.38 292 ASP A N 1
ATOM 2363 C CA . ASP A 1 292 ? 7.765 5.694 -25.692 1.00 88.38 292 ASP A CA 1
ATOM 2364 C C . ASP A 1 292 ? 7.294 6.805 -26.638 1.00 88.38 292 ASP A C 1
ATOM 2366 O O . ASP A 1 292 ? 6.320 7.520 -26.417 1.00 88.38 292 ASP A O 1
ATOM 2370 N N . ARG A 1 293 ? 8.038 7.006 -27.728 1.00 71.88 293 ARG A N 1
ATOM 2371 C CA . ARG A 1 293 ? 7.602 7.928 -28.779 1.00 71.88 293 ARG A CA 1
ATOM 2372 C C . ARG A 1 293 ? 6.434 7.306 -29.550 1.00 71.88 293 ARG A C 1
ATOM 2374 O O . ARG A 1 293 ? 6.595 6.184 -30.044 1.00 71.88 293 ARG A O 1
ATOM 2381 N N . PRO A 1 294 ? 5.330 8.039 -29.791 1.00 55.81 294 PRO A N 1
ATOM 2382 C CA . PRO A 1 294 ? 4.365 7.620 -30.790 1.00 55.81 294 PRO A CA 1
ATOM 2383 C C . PRO A 1 294 ? 5.078 7.564 -32.140 1.00 55.81 294 PRO A C 1
ATOM 2385 O O . PRO A 1 294 ? 5.854 8.460 -32.496 1.00 55.81 294 PRO A O 1
ATOM 2388 N N . VAL A 1 295 ? 4.822 6.501 -32.901 1.00 45.81 295 VAL A N 1
ATOM 2389 C CA . VAL A 1 295 ? 5.191 6.448 -34.313 1.00 45.81 295 VAL A CA 1
ATOM 2390 C C . VAL A 1 295 ? 4.484 7.627 -34.976 1.00 45.81 295 VAL A C 1
ATOM 2392 O O . VAL A 1 295 ? 3.291 7.565 -35.252 1.00 45.81 295 VAL A O 1
ATOM 2395 N N . ARG A 1 296 ? 5.197 8.738 -35.201 1.00 39.44 296 ARG A N 1
ATOM 2396 C CA . ARG A 1 296 ? 4.751 9.761 -36.144 1.00 39.44 296 ARG A CA 1
ATOM 2397 C C . ARG A 1 296 ? 4.675 9.061 -37.494 1.00 39.44 296 ARG A C 1
ATOM 2399 O O . ARG A 1 296 ? 5.692 8.900 -38.167 1.00 39.44 296 ARG A O 1
ATOM 2406 N N . THR A 1 297 ? 3.480 8.640 -37.886 1.00 35.56 297 THR A N 1
ATOM 2407 C CA . THR A 1 297 ? 3.122 8.454 -39.285 1.00 35.56 297 THR A CA 1
ATOM 2408 C C . THR A 1 297 ? 3.279 9.814 -39.949 1.00 35.56 297 THR A C 1
ATOM 2410 O O . THR A 1 297 ? 2.367 10.630 -40.003 1.00 35.56 297 THR A O 1
ATOM 2413 N N . VAL A 1 298 ? 4.493 10.092 -40.421 1.00 38.16 298 VAL A N 1
ATOM 2414 C CA . VAL A 1 298 ? 4.703 11.086 -41.464 1.00 38.16 298 VAL A CA 1
ATOM 2415 C C . VAL A 1 298 ? 4.114 10.457 -42.719 1.00 38.16 298 VAL A C 1
ATOM 2417 O O . VAL A 1 298 ? 4.803 9.776 -43.474 1.00 38.16 298 VAL A O 1
ATOM 2420 N N . THR A 1 299 ? 2.808 10.621 -42.912 1.00 35.62 299 THR A N 1
ATOM 2421 C CA . THR A 1 299 ? 2.220 10.529 -44.241 1.00 35.62 299 THR A CA 1
ATOM 2422 C C . THR A 1 299 ? 2.853 11.645 -45.056 1.00 35.62 299 THR A C 1
ATOM 2424 O O . THR A 1 299 ? 2.591 12.834 -44.876 1.00 35.62 299 THR A O 1
ATOM 2427 N N . ALA A 1 300 ? 3.802 11.244 -45.893 1.00 42.06 300 ALA A N 1
ATOM 2428 C CA . ALA A 1 300 ? 4.410 12.110 -46.873 1.00 42.06 300 ALA A CA 1
ATOM 2429 C C . ALA A 1 300 ? 3.326 12.617 -47.835 1.00 42.06 300 ALA A C 1
ATOM 2431 O O . ALA A 1 300 ? 2.705 11.813 -48.518 1.00 42.06 300 ALA A O 1
ATOM 2432 N N . LYS A 1 301 ? 3.167 13.946 -47.840 1.00 36.62 301 LYS A N 1
ATOM 2433 C CA . LYS A 1 301 ? 3.168 14.850 -49.004 1.00 36.62 301 LYS A CA 1
ATOM 2434 C C . LYS A 1 301 ? 2.176 14.630 -50.162 1.00 36.62 301 LYS A C 1
ATOM 2436 O O . LYS A 1 301 ? 1.730 13.528 -50.459 1.00 36.62 301 LYS A O 1
ATOM 2441 N N . PRO A 1 302 ? 1.851 15.734 -50.848 1.00 45.50 302 PRO A N 1
ATOM 2442 C CA . PRO A 1 302 ? 2.587 16.043 -52.086 1.00 45.50 302 PRO A CA 1
ATOM 2443 C C . PRO A 1 302 ? 3.659 17.129 -51.921 1.00 45.50 302 PRO A C 1
ATOM 2445 O O . PRO A 1 302 ? 3.392 18.140 -51.237 1.00 45.50 302 PRO A O 1
#

Foldseek 3Di:
DDDDDDPPPPPPPVVVVLLVVLVVLVVLLLQLLCCQQQLVPDQFLLVLPQPLPDFDKRWSDWDKDALPPPCQVPQCVVLVFHQDVRITGQKTWTWTDDPVQRQKIFGWIGGPPPDIWGQWMQRHCPVRRNHRDHSVRIDGDPPGCSVVVCVVCVVSVNSVVVSVVSVVSSVVSVVVVVVVLVVLLVLLLVLVVVLLVPFAFPDPDPPDPFGRKGWDWFWFDFPNDIKIKIKIWGADPVRHIFIWIWMPDVDGDTQDDGHDPSVSVVSQLVVCVVVVGPPSSVRSSVSSVVSNDDPPPPPDDD

Sequence (302 aa):
MHPDSEDTAVLPEGRAKELKLFTVCLKKFIRKVFEHMVATRFASWQEMAIHEQDGMVYPIYNYVLDRDDPRCESFYPEHGLDLDNGQILLADLSVSAILDEEGAVGLEFYLYETTSIVPFVCDNFEAIQHERPSMSHFRRAEDADFEALYEELKKSNLFDDLYYELNKSILLIELSEREILTDMKQEALRILAGVFSRAKSITNLSTIANTDIKECRLDFTADERRFSVVVLNGHDAFNNPVYSSVMTLPEYKSIAHYVDLDTWYEKLVKVLRAKNVDSPEAVILDALRPLDRPVRTVTAKP

Secondary structure (DSSP, 8-state):
------------HHHHHHHHHHHHHHHHHHHHHIIIIITTT-SSGGGGT--TTTT-EEEEEEEEEETTSTHHHHTGGGGT---BTTEEEEEEEEEEE-TTSTT-EEEEEEETTTEEEEEEEES-HHHHTTSPP-GGGPEEPSS--HHHHHHHHHHTT-HHHHHHHHHHHHHHHHHHHHHHHHHHHHHHHHHHHHHHHHPPP----TT-SS---EEEEEEEEETTEEEEEEEEEEE-TTS-EEEEEEEESSSEEEEEEEE-HHHHHHHHHHHHHTTT-SSHHHHHHHHHGGG-----------

pLDDT: mean 78.73, std 15.12, range [30.42, 95.31]

Radius of gyration: 27.47 Å; chains: 1; bounding box: 64×47×111 Å